Protein AF-A0A966I4J7-F1 (afdb_monomer_lite)

Secondary structure (DSSP, 8-state):
---TTS-TTS--BHHHHHHHHHHHTT-TT---TT-PPP-TT--------TT--HHHHHHHHTT-GGGGG-------BPPSS-SHHHHHHHHHHSS-HHHH---SSEEE-TTS-SSPPEEETTT--TTS-HHHHS-SPPHHHHHHHTT---EEEEEGGGTT-HHHHHHSTTSEEEEESSHHHHHHHHHHHHHHHTTTT-S---GGGGGGS-S------TT-----GGGHHHHHTSS----S--HHHH---------

pLDDT: mean 88.64, std 10.08, range [40.06, 98.5]

Foldseek 3Di:
DPDPPPDPPPFAALLLVLLLLLVLLPQPPGDNPLCDDRDPLSDDDDDDDPPDDPVNCVVCCVPDPVVVVDDCSTHHDAAVVNDPLQRLLSNFQSDHCVQQQSRDQKDFDPPCDVVTDIAGLVQGDPVDQLCVNGVRDTSLLSCVVVVAQAEDEEAQVCPPGSSCVNRHPNHNYDHDHDPLVSQQVVQLSRCQSSCVVHVDDDPVCSVVCDSDDDADPDPDDDDDPVCNVVVVVDPDDEDHDDCVRPDDDDDDDDD

Radius of gyration: 23.01 Å; chains: 1; bounding box: 79×47×66 Å

Sequence (255 aa):
MEGYWKDRRVAPLLSDLSQSVFATLGVPGTSNILNLDPNDARRECILLIDGMGMNALELVEQTLPIFRQLKLHTQLSATFPSTTSSSLTSLGTGVHVGSHGMVGYTMRVPHSGSPERLLNALKWDERVDPHYWQSSPTLFERGRQSGLNVTHIAAKRYEETGFTRAALRGANYHGVNVIDEMVSATIEAESIAAGLFGPTVEAKNLERIGDLVVIANDKLILVEPDREELQLAMVGHHGGISAAETEIPLLMEQR

Structure (mmCIF, N/CA/C/O backbone):
data_AF-A0A966I4J7-F1
#
_entry.id   AF-A0A966I4J7-F1
#
loop_
_atom_site.group_PDB
_atom_site.id
_atom_site.type_symbol
_atom_site.label_atom_id
_atom_site.label_alt_id
_atom_site.label_comp_id
_atom_site.label_asym_id
_atom_site.label_entity_id
_atom_site.label_seq_id
_atom_site.pdbx_PDB_ins_code
_atom_site.Cartn_x
_atom_site.Cartn_y
_atom_site.Cartn_z
_atom_site.occupancy
_atom_site.B_iso_or_equiv
_atom_site.auth_seq_id
_atom_site.auth_comp_id
_atom_site.auth_asym_id
_atom_site.auth_atom_id
_atom_site.pdbx_PDB_model_num
ATOM 1 N N . MET A 1 1 ? 30.485 -14.568 -7.120 1.00 46.50 1 MET A N 1
ATOM 2 C CA . MET A 1 1 ? 29.194 -14.099 -6.582 1.00 46.50 1 MET A CA 1
ATOM 3 C C . MET A 1 1 ? 28.557 -15.278 -5.878 1.00 46.50 1 MET A C 1
ATOM 5 O O . MET A 1 1 ? 27.975 -16.130 -6.540 1.00 46.50 1 MET A O 1
ATOM 9 N N . GLU A 1 2 ? 28.746 -15.391 -4.565 1.00 40.06 2 GLU A N 1
ATOM 10 C CA . GLU A 1 2 ? 27.838 -16.222 -3.770 1.00 40.06 2 GLU A CA 1
ATOM 11 C C . GLU A 1 2 ? 26.418 -15.703 -4.026 1.00 40.06 2 GLU A C 1
ATOM 13 O O . GLU A 1 2 ? 26.192 -14.494 -4.078 1.00 40.06 2 GLU A O 1
ATOM 18 N N . GLY A 1 3 ? 25.508 -16.606 -4.390 1.00 46.41 3 GLY A N 1
ATOM 19 C CA . GLY A 1 3 ? 24.247 -16.233 -5.020 1.00 46.41 3 GLY A CA 1
ATOM 20 C C . GLY A 1 3 ? 23.388 -15.376 -4.098 1.00 46.41 3 GLY A C 1
ATOM 21 O O . GLY A 1 3 ? 23.021 -15.837 -3.024 1.00 46.41 3 GLY A O 1
ATOM 22 N N . TYR A 1 4 ? 22.987 -14.197 -4.580 1.00 51.00 4 TYR A N 1
ATOM 23 C CA . TYR A 1 4 ? 22.013 -13.279 -3.962 1.00 51.00 4 TYR A CA 1
ATOM 24 C C . TYR A 1 4 ? 20.744 -13.984 -3.428 1.00 51.00 4 TYR A C 1
ATOM 26 O O . TYR A 1 4 ? 20.086 -13.492 -2.523 1.00 51.00 4 TYR A O 1
ATOM 34 N N . TRP A 1 5 ? 20.427 -15.169 -3.962 1.00 51.88 5 TRP A N 1
ATOM 35 C CA . TRP A 1 5 ? 19.252 -15.976 -3.628 1.00 51.88 5 TRP A CA 1
ATOM 36 C C . TRP A 1 5 ? 19.509 -17.200 -2.738 1.00 51.88 5 TRP A C 1
ATOM 38 O O . TRP A 1 5 ? 18.547 -17.805 -2.271 1.00 51.88 5 TRP A O 1
ATOM 48 N N . LYS A 1 6 ? 20.765 -17.620 -2.518 1.00 45.88 6 LYS A N 1
ATOM 49 C CA . LYS A 1 6 ? 21.042 -18.879 -1.794 1.00 45.88 6 LYS A CA 1
ATOM 50 C C . LYS A 1 6 ? 20.864 -18.781 -0.281 1.00 45.88 6 LYS A C 1
ATOM 52 O O . LYS A 1 6 ? 20.866 -19.820 0.368 1.00 45.88 6 LYS A O 1
ATOM 57 N N . ASP A 1 7 ? 20.600 -17.585 0.241 1.00 45.47 7 ASP A N 1
ATOM 58 C CA . ASP A 1 7 ? 20.162 -17.389 1.613 1.00 45.47 7 ASP A CA 1
ATOM 59 C C . ASP A 1 7 ? 18.899 -16.533 1.699 1.00 45.47 7 ASP A C 1
ATOM 61 O O . ASP A 1 7 ? 18.950 -15.316 1.836 1.00 45.47 7 ASP A O 1
ATOM 65 N N . ARG A 1 8 ? 17.747 -17.200 1.846 1.00 47.47 8 ARG A N 1
ATOM 66 C CA . ARG A 1 8 ? 16.602 -16.641 2.597 1.00 47.47 8 ARG A CA 1
ATOM 67 C C . ARG A 1 8 ? 16.961 -16.285 4.060 1.00 47.47 8 ARG A C 1
ATOM 69 O O . ARG A 1 8 ? 16.092 -15.875 4.815 1.00 47.47 8 ARG A O 1
ATOM 76 N N . ARG A 1 9 ? 18.228 -16.452 4.466 1.00 49.38 9 ARG A N 1
ATOM 77 C CA . ARG A 1 9 ? 18.794 -16.099 5.773 1.00 49.38 9 ARG A CA 1
ATOM 78 C C . ARG A 1 9 ? 19.270 -14.637 5.878 1.00 49.38 9 ARG A C 1
ATOM 80 O O . ARG A 1 9 ? 19.699 -14.265 6.960 1.00 49.38 9 ARG A O 1
ATOM 87 N N . VAL A 1 10 ? 19.211 -13.816 4.816 1.00 60.41 10 VAL A N 1
ATOM 88 C CA . VAL A 1 10 ? 19.750 -12.433 4.867 1.00 60.41 10 VAL A CA 1
ATOM 89 C C . VAL A 1 10 ? 18.733 -11.394 5.369 1.00 60.41 10 VAL A C 1
ATOM 91 O O . VAL A 1 10 ? 19.097 -10.596 6.223 1.00 60.41 10 VAL A O 1
ATOM 94 N N . ALA A 1 11 ? 17.479 -11.403 4.894 1.00 74.19 11 ALA A N 1
ATOM 95 C CA . ALA A 1 11 ? 16.340 -10.644 5.448 1.00 74.19 11 ALA A CA 1
ATOM 96 C C . ALA A 1 11 ? 15.059 -10.894 4.615 1.00 74.19 11 ALA A C 1
ATOM 98 O O . ALA A 1 11 ? 15.173 -11.214 3.427 1.00 74.19 11 ALA A O 1
ATOM 99 N N . PRO A 1 12 ? 13.851 -10.719 5.184 1.00 88.69 12 PRO A N 1
ATOM 100 C CA . PRO A 1 12 ? 12.600 -10.731 4.421 1.00 88.69 12 PRO A CA 1
ATOM 101 C C . PRO A 1 12 ? 12.520 -9.598 3.381 1.00 88.69 12 PRO A C 1
ATOM 103 O O . PRO A 1 12 ? 13.157 -8.555 3.530 1.00 88.69 12 PRO A O 1
ATOM 106 N N . LEU A 1 13 ? 11.720 -9.780 2.330 1.00 91.38 13 LEU A N 1
ATOM 107 C CA . LEU A 1 13 ? 11.536 -8.826 1.227 1.00 91.38 13 LEU A CA 1
ATOM 108 C C . LEU A 1 13 ? 10.237 -8.011 1.360 1.00 91.38 13 LEU A C 1
ATOM 110 O O . LEU A 1 13 ? 9.334 -8.360 2.117 1.00 91.38 13 LEU A O 1
ATOM 114 N N . LEU A 1 14 ? 10.077 -6.967 0.536 1.00 92.31 14 LEU A N 1
ATOM 115 C CA . LEU A 1 14 ? 8.803 -6.229 0.414 1.00 92.31 14 LEU A CA 1
ATOM 116 C C . LEU A 1 14 ? 7.616 -7.119 0.003 1.00 92.31 14 LEU A C 1
ATOM 118 O O . LEU A 1 14 ? 6.488 -6.888 0.440 1.00 92.31 14 LEU A O 1
ATOM 122 N N . SER A 1 15 ? 7.855 -8.158 -0.805 1.00 95.00 15 SER A N 1
ATOM 123 C CA . SER A 1 15 ? 6.821 -9.156 -1.101 1.00 95.00 15 SER A CA 1
ATOM 124 C C . SER A 1 15 ? 6.365 -9.875 0.169 1.00 95.00 15 SER A C 1
ATOM 126 O O . SER A 1 15 ? 5.175 -10.106 0.336 1.00 95.00 15 SER A O 1
ATOM 128 N N . ASP A 1 16 ? 7.281 -10.162 1.096 1.00 95.00 16 ASP A N 1
ATOM 129 C CA . ASP A 1 16 ? 6.965 -10.858 2.346 1.00 95.00 16 ASP A CA 1
ATOM 130 C C . ASP A 1 16 ? 6.190 -9.952 3.313 1.00 95.00 16 ASP A C 1
ATOM 132 O O . ASP A 1 16 ? 5.303 -10.433 4.018 1.00 95.00 16 ASP A O 1
ATOM 136 N N . LEU A 1 17 ? 6.457 -8.638 3.295 1.00 95.31 17 LEU A N 1
ATOM 137 C CA . LEU A 1 17 ? 5.655 -7.637 4.008 1.00 95.31 17 LEU A CA 1
ATOM 138 C C . LEU A 1 17 ? 4.200 -7.661 3.540 1.00 95.31 17 LEU A C 1
ATOM 140 O O . LEU A 1 17 ? 3.301 -7.884 4.346 1.00 95.31 17 LEU A O 1
ATOM 144 N N . SER A 1 18 ? 3.969 -7.481 2.239 1.00 95.75 18 SER A N 1
ATOM 145 C CA . SER A 1 18 ? 2.608 -7.484 1.689 1.00 95.75 18 SER A CA 1
ATOM 146 C C . SER A 1 18 ? 1.896 -8.826 1.895 1.00 95.75 18 SER A C 1
ATOM 148 O O . SER A 1 18 ? 0.742 -8.845 2.308 1.00 95.75 18 SER A O 1
ATOM 150 N N . GLN A 1 19 ? 2.584 -9.957 1.710 1.00 97.25 19 GLN A N 1
ATOM 151 C CA . GLN A 1 19 ? 2.034 -11.281 2.019 1.00 97.25 19 GLN A CA 1
ATOM 152 C C . GLN A 1 19 ? 1.606 -11.392 3.482 1.00 97.25 19 GLN A C 1
ATOM 154 O O . GLN A 1 19 ? 0.539 -11.932 3.763 1.00 97.25 19 GLN A O 1
ATOM 159 N N . SER A 1 20 ? 2.411 -10.855 4.401 1.00 96.44 20 SER A N 1
ATOM 160 C CA . SER A 1 20 ? 2.121 -10.933 5.829 1.00 96.44 20 SER A CA 1
ATOM 161 C C . SER A 1 20 ? 0.939 -10.062 6.226 1.00 96.44 20 SER A C 1
ATOM 163 O O . SER A 1 20 ? 0.042 -10.555 6.900 1.00 96.44 20 SER A O 1
ATOM 165 N N . VAL A 1 21 ? 0.878 -8.824 5.732 1.00 95.69 21 VAL A N 1
ATOM 166 C CA . VAL A 1 21 ? -0.257 -7.918 5.967 1.00 95.69 21 VAL A CA 1
ATOM 167 C C . VAL A 1 21 ? -1.556 -8.507 5.412 1.00 95.69 21 VAL A C 1
ATOM 169 O O . VAL A 1 21 ? -2.571 -8.573 6.093 1.00 95.69 21 VAL A O 1
ATOM 172 N N . PHE A 1 22 ? -1.548 -9.030 4.186 1.00 95.69 22 PHE A N 1
ATOM 173 C CA . PHE A 1 22 ? -2.760 -9.633 3.626 1.00 95.69 22 PHE A CA 1
ATOM 174 C C . PHE A 1 22 ? -3.129 -10.961 4.311 1.00 95.69 22 PHE A C 1
ATOM 176 O O . PHE A 1 22 ? -4.294 -11.361 4.282 1.00 95.69 22 PHE A O 1
ATOM 183 N N . ALA A 1 23 ? -2.174 -11.643 4.949 1.00 95.38 23 ALA A N 1
ATOM 184 C CA . ALA A 1 23 ? -2.448 -12.809 5.784 1.00 95.38 23 ALA A CA 1
ATOM 185 C C . ALA A 1 23 ? -3.126 -12.436 7.109 1.00 95.38 23 ALA A C 1
ATOM 187 O O . ALA A 1 23 ? -4.069 -13.128 7.492 1.00 95.38 23 ALA A O 1
ATOM 188 N N . THR A 1 24 ? -2.722 -11.345 7.777 1.00 94.12 24 THR A N 1
ATOM 189 C CA . THR A 1 24 ? -3.414 -10.872 8.998 1.00 94.12 24 THR A CA 1
ATOM 190 C C . THR A 1 24 ? -4.853 -10.447 8.703 1.00 94.12 24 THR A C 1
ATOM 192 O O . THR A 1 24 ? -5.743 -10.669 9.520 1.00 94.12 24 THR A O 1
ATOM 195 N N . LEU A 1 25 ? -5.111 -9.950 7.490 1.00 92.94 25 LEU A N 1
ATOM 196 C CA . LEU A 1 25 ? -6.449 -9.612 6.994 1.00 92.94 25 LEU A CA 1
ATOM 197 C C . LEU A 1 25 ? -7.274 -10.824 6.511 1.00 92.94 25 LEU A C 1
ATOM 199 O O . LEU A 1 25 ? -8.443 -10.674 6.155 1.00 92.94 25 LEU A O 1
ATOM 203 N N . GLY A 1 26 ? -6.701 -12.033 6.509 1.00 92.62 26 GLY A N 1
ATOM 204 C CA . GLY A 1 26 ? -7.409 -13.275 6.184 1.00 92.62 26 GLY A CA 1
ATOM 205 C C . GLY A 1 26 ? -7.576 -13.571 4.689 1.00 92.62 26 GLY A C 1
ATOM 206 O O . GLY A 1 26 ? -8.454 -14.352 4.322 1.00 92.62 26 GLY A O 1
ATOM 207 N N . VAL A 1 27 ? -6.757 -12.982 3.813 1.00 95.19 27 VAL A N 1
ATOM 208 C CA . VAL A 1 27 ? -6.823 -13.255 2.367 1.00 95.19 27 VAL A CA 1
ATOM 209 C C . VAL A 1 27 ? -6.305 -14.666 2.058 1.00 95.19 27 VAL A C 1
ATOM 211 O O . VAL A 1 27 ? -5.175 -14.988 2.419 1.00 95.19 27 VAL A O 1
ATOM 214 N N . PRO A 1 28 ? -7.064 -15.529 1.354 1.00 96.50 28 PRO A N 1
ATOM 215 C CA . PRO A 1 28 ? -6.636 -16.897 1.075 1.00 96.50 28 PRO A CA 1
ATOM 216 C C . PRO A 1 28 ? -5.342 -16.982 0.257 1.00 96.50 28 PRO A C 1
ATOM 218 O O . PRO A 1 28 ? -5.138 -16.232 -0.702 1.00 96.50 28 PRO A O 1
ATOM 221 N N . GLY A 1 29 ? -4.484 -17.950 0.595 1.00 95.62 29 GLY A N 1
ATOM 222 C CA . GLY A 1 29 ? -3.236 -18.225 -0.129 1.00 95.62 29 GLY A CA 1
ATOM 223 C C . GLY A 1 29 ? -2.132 -17.186 0.092 1.00 95.62 29 GLY A C 1
ATOM 224 O O . GLY A 1 29 ? -1.263 -17.036 -0.768 1.00 95.62 29 GLY A O 1
ATOM 225 N N . THR A 1 30 ? -2.197 -16.414 1.175 1.00 96.62 30 THR A N 1
ATOM 226 C CA . THR A 1 30 ? -1.100 -15.559 1.650 1.00 96.62 30 THR A CA 1
ATOM 227 C C . THR A 1 30 ? -0.385 -16.212 2.834 1.00 96.62 30 THR A C 1
ATOM 229 O O . THR A 1 30 ? -0.782 -17.280 3.308 1.00 96.62 30 THR A O 1
ATOM 232 N N . SER A 1 31 ? 0.738 -15.647 3.279 1.00 95.44 31 SER A N 1
ATOM 233 C CA . SER A 1 31 ? 1.531 -16.212 4.379 1.00 95.44 31 SER A CA 1
ATOM 234 C C . SER A 1 31 ? 2.114 -15.120 5.267 1.00 95.44 31 SER A C 1
ATOM 236 O O . SER A 1 31 ? 2.777 -14.211 4.773 1.00 95.44 31 SER A O 1
ATOM 238 N N . ASN A 1 32 ? 1.917 -15.251 6.583 1.00 94.69 32 ASN A N 1
ATOM 239 C CA . ASN A 1 32 ? 2.460 -14.343 7.595 1.00 94.69 32 ASN A CA 1
ATOM 240 C C . ASN A 1 32 ? 3.936 -14.641 7.900 1.00 94.69 32 ASN A C 1
ATOM 242 O O . ASN A 1 32 ? 4.288 -15.127 8.969 1.00 94.69 32 ASN A O 1
ATOM 246 N N . ILE A 1 33 ? 4.800 -14.383 6.917 1.00 93.12 33 ILE A N 1
ATOM 247 C CA . ILE A 1 33 ? 6.246 -14.644 6.974 1.00 93.12 33 ILE A CA 1
ATOM 248 C C . ILE A 1 33 ? 6.926 -13.775 8.042 1.00 93.12 33 ILE A C 1
ATOM 250 O O . ILE A 1 33 ? 7.891 -14.209 8.669 1.00 93.12 33 ILE A O 1
ATOM 254 N N . LEU A 1 34 ? 6.423 -12.556 8.256 1.00 93.19 34 LEU A N 1
ATOM 255 C CA . LEU A 1 34 ? 6.972 -11.609 9.228 1.00 93.19 34 LEU A CA 1
ATOM 256 C C . LEU A 1 34 ? 6.480 -11.838 10.663 1.00 93.19 34 LEU A C 1
ATOM 258 O O . LEU A 1 34 ? 6.918 -11.112 11.556 1.00 93.19 34 LEU A O 1
ATOM 262 N N . ASN A 1 35 ? 5.597 -12.819 10.888 1.00 93.62 35 ASN A N 1
ATOM 263 C CA . ASN A 1 35 ? 4.936 -13.060 12.173 1.00 93.62 35 ASN A CA 1
ATOM 264 C C . ASN A 1 35 ? 4.335 -11.773 12.759 1.00 93.62 35 ASN A C 1
ATOM 266 O O . ASN A 1 35 ? 4.581 -11.436 13.914 1.00 93.62 35 ASN A O 1
ATOM 270 N N . LEU A 1 36 ? 3.604 -11.020 11.933 1.00 92.75 36 LEU A N 1
ATOM 271 C 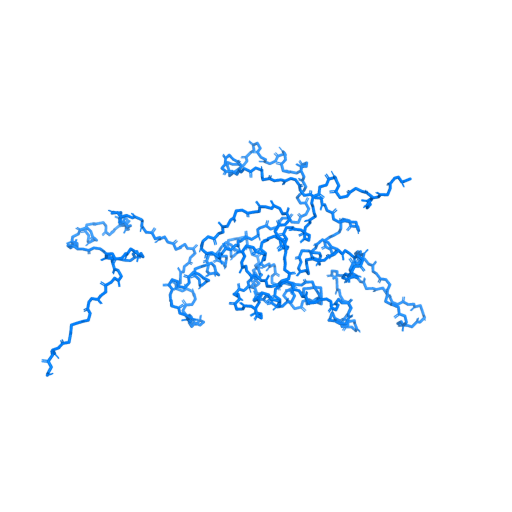CA . LEU A 1 36 ? 2.835 -9.872 12.405 1.00 92.75 36 LEU A CA 1
ATOM 272 C C . LEU A 1 36 ? 1.744 -10.360 13.360 1.00 92.75 36 LEU A C 1
ATOM 274 O O . LEU A 1 36 ? 1.131 -11.404 13.106 1.00 92.75 36 LEU A O 1
ATOM 278 N N . ASP A 1 37 ? 1.519 -9.620 14.441 1.00 89.75 37 ASP A N 1
ATOM 279 C CA . ASP A 1 37 ? 0.499 -9.970 15.423 1.00 89.75 37 ASP A CA 1
ATOM 280 C C . ASP A 1 37 ? -0.902 -9.962 14.786 1.00 89.75 37 ASP A C 1
ATOM 282 O O . ASP A 1 37 ? -1.160 -9.197 13.849 1.00 89.75 37 ASP A O 1
ATOM 286 N N . PRO A 1 38 ? -1.829 -10.810 15.267 1.00 79.31 38 PRO A N 1
ATOM 287 C CA . PRO A 1 38 ? -3.219 -10.735 14.857 1.00 79.31 38 PRO A CA 1
ATOM 288 C C . PRO A 1 38 ? -3.789 -9.345 15.132 1.00 79.31 38 PRO A C 1
ATOM 290 O O . PRO A 1 38 ? -3.641 -8.794 16.222 1.00 79.31 38 PRO A O 1
ATOM 293 N N . ASN A 1 39 ? -4.472 -8.801 14.135 1.00 76.38 39 ASN A N 1
ATOM 294 C CA . ASN A 1 39 ? -5.124 -7.511 14.226 1.00 76.38 39 ASN A CA 1
ATOM 295 C C . ASN A 1 39 ? -6.636 -7.722 14.313 1.00 76.38 39 ASN A C 1
ATOM 297 O O . ASN A 1 39 ? -7.300 -7.942 13.297 1.00 76.38 39 ASN A O 1
ATOM 301 N N . ASP A 1 40 ? -7.179 -7.657 15.529 1.00 75.00 40 ASP A N 1
ATOM 302 C CA . ASP A 1 40 ? -8.609 -7.874 15.786 1.00 75.00 40 ASP A CA 1
ATOM 303 C C . ASP A 1 40 ? -9.497 -6.862 15.052 1.00 75.00 40 ASP A C 1
ATOM 305 O O . ASP A 1 40 ? -10.610 -7.193 14.640 1.00 75.00 40 ASP A O 1
ATOM 309 N N . ALA A 1 41 ? -8.986 -5.648 14.821 1.00 73.81 41 ALA A N 1
ATOM 310 C CA . ALA A 1 41 ? -9.681 -4.629 14.045 1.00 73.81 41 ALA A CA 1
ATOM 311 C C . ALA A 1 41 ? -9.696 -4.930 12.537 1.00 73.81 41 ALA A C 1
ATOM 313 O O . ALA A 1 41 ? -10.493 -4.327 11.822 1.00 73.81 41 ALA A O 1
ATOM 314 N N . ARG A 1 42 ? -8.841 -5.846 12.053 1.00 81.06 42 ARG A N 1
ATOM 315 C CA . ARG A 1 42 ? -8.691 -6.238 10.639 1.00 81.06 42 ARG A CA 1
ATOM 316 C C . ARG A 1 42 ? -8.515 -5.041 9.694 1.00 81.06 42 ARG A C 1
ATOM 318 O O . ARG A 1 42 ? -9.091 -5.012 8.608 1.00 81.06 42 ARG A O 1
ATOM 325 N N . ARG A 1 43 ? -7.722 -4.051 10.116 1.00 85.69 43 ARG A N 1
ATOM 326 C CA . ARG A 1 43 ? -7.410 -2.826 9.358 1.00 85.69 43 ARG A CA 1
ATOM 327 C C . ARG A 1 43 ? -5.918 -2.548 9.412 1.00 85.69 43 ARG A C 1
ATOM 329 O O . ARG A 1 43 ? -5.365 -2.447 10.501 1.00 85.69 43 ARG A O 1
ATOM 336 N N . GLU A 1 44 ? -5.284 -2.418 8.257 1.00 91.19 44 GLU A N 1
ATOM 337 C CA . GLU A 1 44 ? -3.833 -2.277 8.141 1.00 91.19 44 GLU A CA 1
ATOM 338 C C . GLU A 1 44 ? -3.501 -1.102 7.222 1.00 91.19 44 GLU A C 1
ATOM 340 O O . GLU A 1 44 ? -3.963 -1.062 6.080 1.00 91.19 44 GLU A O 1
ATOM 345 N N . CYS A 1 45 ? -2.646 -0.193 7.690 1.00 92.06 45 CYS A N 1
ATOM 346 C CA . CYS A 1 45 ? -2.133 0.918 6.896 1.00 92.06 45 CYS A CA 1
ATOM 347 C C . CYS A 1 45 ? -0.632 0.731 6.648 1.00 92.06 45 CYS A C 1
ATOM 349 O O . CYS A 1 45 ? 0.162 0.614 7.583 1.00 92.06 45 CYS A O 1
ATOM 351 N N . ILE A 1 46 ? -0.233 0.705 5.373 1.00 94.19 46 ILE A N 1
ATOM 352 C CA . ILE A 1 46 ? 1.173 0.626 4.962 1.00 94.19 46 ILE A CA 1
ATOM 353 C C . ILE A 1 46 ? 1.610 2.002 4.459 1.00 94.19 46 ILE A C 1
ATOM 355 O O . ILE A 1 46 ? 1.214 2.424 3.373 1.00 94.19 46 ILE A O 1
ATOM 359 N N . LEU A 1 47 ? 2.499 2.660 5.205 1.00 93.56 47 LEU A N 1
ATOM 360 C CA . LEU A 1 47 ? 3.214 3.843 4.733 1.00 93.56 47 LEU A CA 1
ATOM 361 C C . LEU A 1 47 ? 4.538 3.424 4.087 1.00 93.56 47 LEU A C 1
ATOM 363 O O . LEU A 1 47 ? 5.439 2.923 4.760 1.00 93.56 47 LEU A O 1
ATOM 367 N N . LEU A 1 48 ? 4.669 3.655 2.781 1.00 93.50 48 LEU A N 1
ATOM 368 C CA . LEU A 1 48 ? 5.902 3.405 2.041 1.00 93.50 48 LEU A CA 1
ATOM 369 C C . LEU A 1 48 ? 6.541 4.724 1.601 1.00 93.50 48 LEU A C 1
ATOM 371 O O . LEU A 1 48 ? 5.924 5.512 0.887 1.00 93.50 48 LEU A O 1
ATOM 375 N N . ILE A 1 49 ? 7.805 4.924 1.969 1.00 92.31 49 ILE A N 1
ATOM 376 C CA . ILE A 1 49 ? 8.582 6.114 1.608 1.00 92.31 49 ILE A CA 1
ATOM 377 C C . ILE A 1 49 ? 9.630 5.710 0.567 1.00 92.31 49 ILE A C 1
ATOM 379 O O . ILE A 1 49 ? 10.570 4.971 0.870 1.00 92.31 49 ILE A O 1
ATOM 383 N N . ASP A 1 50 ? 9.460 6.172 -0.674 1.00 90.56 50 ASP A N 1
ATOM 384 C CA . ASP A 1 50 ? 10.371 5.828 -1.772 1.00 90.56 50 ASP A CA 1
ATOM 385 C C . ASP A 1 50 ? 11.797 6.330 -1.484 1.00 90.56 50 ASP A C 1
ATOM 387 O O . ASP A 1 50 ? 12.007 7.456 -1.032 1.00 90.56 50 ASP A O 1
ATOM 391 N N . GLY A 1 51 ? 12.787 5.471 -1.723 1.00 87.38 51 GLY A N 1
ATOM 392 C CA . GLY A 1 51 ? 14.199 5.758 -1.468 1.00 87.38 51 GLY A CA 1
ATOM 393 C C . GLY A 1 51 ? 14.633 5.781 0.006 1.00 87.38 51 GLY A C 1
ATOM 394 O O . GLY A 1 51 ? 15.816 6.007 0.266 1.00 87.38 51 GLY A O 1
ATOM 395 N N . MET A 1 52 ? 13.745 5.522 0.975 1.00 89.56 52 MET A N 1
ATOM 396 C CA . MET A 1 52 ? 14.107 5.512 2.398 1.00 89.56 52 MET A CA 1
ATOM 397 C C . MET A 1 52 ? 14.678 4.155 2.838 1.00 89.56 52 MET A C 1
ATOM 399 O O . MET A 1 52 ? 13.952 3.243 3.223 1.00 89.56 52 MET A O 1
ATOM 403 N N . GLY A 1 53 ? 16.005 4.022 2.783 1.00 88.88 53 GLY A N 1
ATOM 404 C CA . GLY A 1 53 ? 16.742 2.899 3.380 1.00 88.88 53 GLY A CA 1
ATOM 405 C C . GLY A 1 53 ? 17.228 3.181 4.810 1.00 88.88 53 GLY A C 1
ATOM 406 O O . GLY A 1 53 ? 17.084 4.296 5.308 1.00 88.88 53 GLY A O 1
ATOM 407 N N . MET A 1 54 ? 17.883 2.196 5.440 1.00 88.38 54 MET A N 1
ATOM 408 C CA . MET A 1 54 ? 18.394 2.301 6.822 1.00 88.38 54 MET A CA 1
ATOM 409 C C . MET A 1 54 ? 19.292 3.524 7.050 1.00 88.38 54 MET A C 1
ATOM 411 O O . MET A 1 54 ? 19.087 4.250 8.013 1.00 88.38 54 MET A O 1
ATOM 415 N N . ASN A 1 55 ? 20.202 3.833 6.120 1.00 89.88 55 ASN A N 1
ATOM 416 C CA . ASN A 1 55 ? 21.067 5.013 6.242 1.00 89.88 55 ASN A CA 1
ATOM 417 C C . ASN A 1 55 ? 20.264 6.324 6.318 1.00 89.88 55 ASN A C 1
ATOM 419 O O . ASN A 1 55 ? 20.646 7.245 7.030 1.00 89.88 55 ASN A O 1
ATOM 423 N N . ALA A 1 56 ? 19.167 6.433 5.559 1.00 89.69 56 ALA A N 1
ATOM 424 C CA . ALA A 1 56 ? 18.315 7.619 5.594 1.00 89.69 56 ALA A CA 1
ATOM 425 C C . ALA A 1 56 ? 17.514 7.680 6.901 1.00 89.69 56 ALA A C 1
ATOM 427 O O . ALA A 1 56 ? 17.368 8.760 7.468 1.00 89.69 56 ALA A O 1
ATOM 428 N N . LEU A 1 57 ? 17.041 6.527 7.386 1.00 90.06 57 LEU A N 1
ATOM 429 C CA . LEU A 1 57 ? 16.337 6.402 8.660 1.00 90.06 57 LEU A CA 1
ATOM 430 C C . LEU A 1 57 ? 17.217 6.849 9.838 1.00 90.06 57 LEU A C 1
ATOM 432 O O . LEU A 1 57 ? 16.794 7.708 10.605 1.00 90.06 57 LEU A O 1
ATOM 436 N N . GLU A 1 58 ? 18.454 6.354 9.927 1.00 89.88 58 GLU A N 1
ATOM 437 C CA . GLU A 1 58 ? 19.413 6.697 10.992 1.00 89.88 58 GLU A CA 1
ATOM 438 C C . GLU A 1 58 ? 19.699 8.207 11.074 1.00 89.88 58 GLU A C 1
ATOM 440 O O . GLU A 1 58 ? 19.889 8.755 12.162 1.00 89.88 58 GLU A O 1
ATOM 445 N N . LEU A 1 59 ? 19.698 8.900 9.929 1.00 90.25 59 LEU A N 1
ATOM 446 C CA . LEU A 1 59 ? 19.899 10.349 9.867 1.00 90.25 59 LEU A CA 1
ATOM 447 C C . LEU A 1 59 ? 18.701 11.134 10.419 1.00 90.25 59 LEU A C 1
ATOM 449 O O . LEU A 1 59 ? 18.887 12.176 11.049 1.00 90.25 59 LEU A O 1
ATOM 453 N N . VAL A 1 60 ? 17.474 10.667 10.173 1.00 89.88 60 VAL A N 1
ATOM 454 C CA . VAL A 1 60 ? 16.254 11.406 10.545 1.00 89.88 60 VAL A CA 1
ATOM 455 C C . VAL A 1 60 ? 15.682 10.988 11.897 1.00 89.88 60 VAL A C 1
ATOM 457 O O . VAL A 1 60 ? 15.027 11.798 12.550 1.00 89.88 60 VAL A O 1
ATOM 460 N N . GLU A 1 61 ? 15.969 9.773 12.366 1.00 90.62 61 GLU A N 1
ATOM 461 C CA . GLU A 1 61 ? 15.503 9.249 13.656 1.00 90.62 61 GLU A CA 1
ATOM 462 C C . GLU A 1 61 ? 15.912 10.146 14.830 1.00 90.62 61 GLU A C 1
ATOM 464 O O . GLU A 1 61 ? 15.138 10.364 15.762 1.00 90.62 61 GLU A O 1
ATOM 469 N N . GLN A 1 62 ? 17.103 10.742 14.757 1.00 87.00 62 GLN A N 1
ATOM 470 C CA . GLN A 1 62 ? 17.617 11.622 15.808 1.00 87.00 62 GLN A CA 1
ATOM 471 C C . GLN A 1 62 ? 16.895 12.974 15.874 1.00 87.00 62 GLN A C 1
ATOM 473 O O . GLN A 1 62 ? 16.951 13.652 16.902 1.00 87.00 62 GLN A O 1
ATOM 478 N N . THR A 1 63 ? 16.232 13.383 14.790 1.00 91.50 63 THR A N 1
ATOM 479 C CA . THR A 1 63 ? 15.625 14.715 14.661 1.00 91.50 63 THR A CA 1
ATOM 480 C C . THR A 1 63 ? 14.103 14.689 14.747 1.00 91.50 63 THR A C 1
ATOM 482 O O . THR A 1 63 ? 13.517 15.635 15.272 1.00 91.50 63 THR A O 1
ATOM 485 N N . LEU A 1 64 ? 13.449 13.617 14.287 1.00 91.50 64 LEU A N 1
ATOM 486 C CA . LEU A 1 64 ? 11.991 13.527 14.231 1.00 91.50 64 LEU A CA 1
ATOM 487 C C . LEU A 1 64 ? 11.413 12.813 15.474 1.00 91.50 64 LEU A C 1
ATOM 489 O O . LEU A 1 64 ? 11.654 11.620 15.663 1.00 91.50 64 LEU A O 1
ATOM 493 N N . PRO A 1 65 ? 10.587 13.489 16.307 1.00 90.38 65 PRO A N 1
ATOM 494 C CA . PRO A 1 65 ? 10.072 12.919 17.558 1.00 90.38 65 PRO A CA 1
ATOM 495 C C . PRO A 1 65 ? 9.243 11.640 17.402 1.00 90.38 65 PRO A C 1
ATOM 497 O O . PRO A 1 65 ? 9.164 10.858 18.349 1.00 90.38 65 PRO A O 1
ATOM 500 N N . ILE A 1 66 ? 8.636 11.424 16.229 1.00 89.44 66 ILE A N 1
ATOM 501 C CA . ILE A 1 66 ? 7.798 10.253 15.946 1.00 89.44 66 ILE A CA 1
ATOM 502 C C . ILE A 1 66 ? 8.559 8.939 16.149 1.00 89.44 66 ILE A C 1
ATOM 504 O O . ILE A 1 66 ? 7.994 7.988 16.679 1.00 89.44 66 ILE A O 1
ATOM 508 N N . PHE A 1 67 ? 9.859 8.896 15.840 1.00 89.12 67 PHE A N 1
ATOM 509 C CA . PHE A 1 67 ? 10.641 7.665 15.959 1.00 89.12 67 PHE A CA 1
ATOM 510 C C . PHE A 1 67 ? 10.840 7.204 17.405 1.00 89.12 67 PHE A C 1
ATOM 512 O O . PHE A 1 67 ? 11.049 6.021 17.633 1.00 89.12 67 PHE A O 1
ATOM 519 N N . ARG A 1 68 ? 10.651 8.080 18.404 1.00 87.56 68 ARG A N 1
ATOM 520 C CA . ARG A 1 68 ? 10.635 7.676 19.824 1.00 87.56 68 ARG A CA 1
ATOM 521 C C . ARG A 1 68 ? 9.440 6.790 20.185 1.00 87.56 68 ARG A C 1
ATOM 523 O O . ARG A 1 68 ? 9.449 6.165 21.240 1.00 87.56 68 ARG A O 1
ATOM 530 N N . GLN A 1 69 ? 8.406 6.787 19.347 1.00 90.69 69 GLN A N 1
ATOM 531 C CA . GLN A 1 69 ? 7.173 6.023 19.533 1.00 90.69 69 GLN A CA 1
ATOM 532 C C . GLN A 1 69 ? 7.129 4.776 18.639 1.00 90.69 69 GLN A C 1
ATOM 534 O O . GLN A 1 69 ? 6.240 3.943 18.794 1.00 90.69 69 GLN A O 1
ATOM 539 N N . LEU A 1 70 ? 8.076 4.638 17.705 1.00 89.69 70 LEU A N 1
ATOM 540 C CA . LEU A 1 70 ? 8.138 3.520 16.774 1.00 89.69 70 LEU A CA 1
ATOM 541 C C . LEU A 1 70 ? 9.105 2.454 17.292 1.00 89.69 70 LEU A C 1
ATOM 543 O O . LEU A 1 70 ? 10.161 2.753 17.843 1.00 89.69 70 LEU A O 1
ATOM 547 N N . LYS A 1 71 ? 8.751 1.186 17.084 1.00 88.31 71 LYS A N 1
ATOM 548 C CA . LYS A 1 71 ? 9.614 0.039 17.373 1.00 88.31 71 LYS A CA 1
ATOM 549 C C . LYS A 1 71 ? 9.994 -0.632 16.061 1.00 88.31 71 LYS A C 1
ATOM 551 O O . LYS A 1 71 ? 9.118 -0.988 15.275 1.00 88.31 71 LYS A O 1
ATOM 556 N N . LEU A 1 72 ? 11.288 -0.855 15.842 1.00 88.38 72 LEU A N 1
ATOM 557 C CA . LEU A 1 72 ? 11.749 -1.670 14.721 1.00 88.38 72 LEU A CA 1
ATOM 558 C C . LEU A 1 72 ? 11.285 -3.122 14.925 1.00 88.38 72 LEU A C 1
ATOM 560 O O . LEU A 1 72 ? 11.767 -3.806 15.826 1.00 88.38 72 LEU A O 1
ATOM 564 N N . HIS A 1 73 ? 10.345 -3.584 14.095 1.00 89.56 73 HIS A N 1
ATOM 565 C CA . HIS A 1 73 ? 9.872 -4.975 14.112 1.00 89.56 73 HIS A CA 1
ATOM 566 C C . HIS A 1 73 ? 10.897 -5.922 13.485 1.00 89.56 73 HIS A C 1
ATOM 568 O O . HIS A 1 73 ? 11.296 -6.918 14.081 1.00 89.56 73 HIS A O 1
ATOM 574 N N . THR A 1 74 ? 11.343 -5.599 12.271 1.00 89.81 74 THR A N 1
ATOM 575 C CA . THR A 1 74 ? 12.359 -6.356 11.537 1.00 89.81 74 THR A CA 1
ATOM 576 C C . THR A 1 74 ? 12.941 -5.509 10.408 1.00 89.81 74 THR A C 1
ATOM 578 O O . THR A 1 74 ? 12.299 -4.567 9.941 1.00 89.81 74 THR A O 1
ATOM 581 N N . GLN A 1 75 ? 14.147 -5.844 9.952 1.00 89.75 75 GLN A N 1
ATOM 582 C CA . GLN A 1 75 ? 14.762 -5.207 8.790 1.00 89.75 75 GLN A CA 1
ATOM 583 C C . GLN A 1 75 ? 14.368 -5.955 7.514 1.00 89.75 75 GLN A C 1
ATOM 585 O O . GLN A 1 75 ? 14.545 -7.169 7.421 1.00 89.75 75 GLN A O 1
ATOM 590 N N . LEU A 1 76 ? 13.885 -5.221 6.511 1.00 90.75 76 LEU A N 1
ATOM 591 C CA . LEU A 1 76 ? 13.584 -5.762 5.186 1.00 90.75 76 LEU A CA 1
ATOM 592 C C . LEU A 1 76 ? 14.734 -5.506 4.204 1.00 90.75 76 LEU A C 1
ATOM 594 O O . LEU A 1 76 ? 15.506 -4.559 4.352 1.00 90.75 76 LEU A O 1
ATOM 598 N N . SER A 1 77 ? 14.818 -6.332 3.165 1.00 89.44 77 SER A N 1
ATOM 599 C CA . SER A 1 77 ? 15.688 -6.121 2.009 1.00 89.44 77 SER A CA 1
ATOM 600 C C . SER A 1 77 ? 14.894 -5.719 0.770 1.00 89.44 77 SER A C 1
ATOM 602 O O . SER A 1 77 ? 13.814 -6.243 0.485 1.00 89.44 77 SER A O 1
ATOM 604 N N . ALA A 1 78 ? 15.460 -4.796 -0.008 1.00 86.38 78 ALA A N 1
ATOM 605 C CA . ALA A 1 78 ? 14.969 -4.511 -1.348 1.00 86.38 78 ALA A CA 1
ATOM 606 C C . ALA A 1 78 ? 15.223 -5.709 -2.272 1.00 86.38 78 ALA A C 1
ATOM 608 O O . ALA A 1 78 ? 16.181 -6.461 -2.094 1.00 86.38 78 ALA A O 1
ATOM 609 N N . THR A 1 79 ? 14.375 -5.859 -3.286 1.00 86.62 79 THR A N 1
ATOM 610 C CA . THR A 1 79 ? 14.582 -6.862 -4.338 1.00 86.62 79 THR A CA 1
ATOM 611 C C . THR A 1 79 ? 15.734 -6.467 -5.26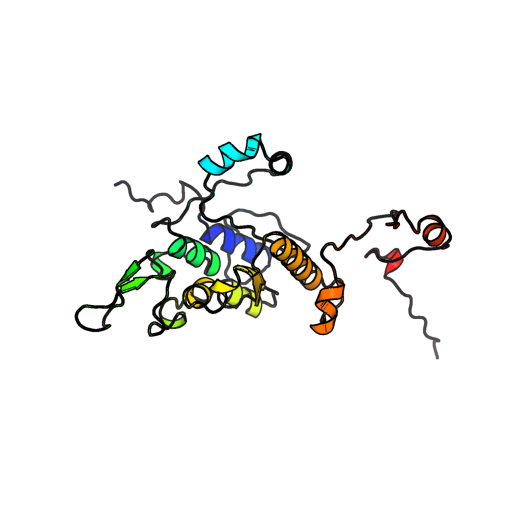5 1.00 86.62 79 THR A C 1
ATOM 613 O O . THR A 1 79 ? 16.139 -5.305 -5.297 1.00 86.62 79 THR A O 1
ATOM 616 N N . PHE A 1 80 ? 16.253 -7.420 -6.046 1.00 86.44 80 PHE A N 1
ATOM 617 C CA . PHE A 1 80 ? 17.126 -7.111 -7.177 1.00 86.44 80 PHE A CA 1
ATOM 618 C C . PHE A 1 80 ? 16.318 -7.100 -8.489 1.00 86.44 80 PHE A C 1
ATOM 620 O O . PHE A 1 80 ? 15.647 -8.095 -8.781 1.00 86.44 80 PHE A O 1
ATOM 627 N N . PRO A 1 81 ? 16.435 -6.042 -9.313 1.00 90.31 81 PRO A N 1
ATOM 628 C CA . PRO A 1 81 ? 17.152 -4.800 -9.023 1.00 90.31 81 PRO A CA 1
ATOM 629 C C . PRO A 1 81 ? 16.361 -3.916 -8.045 1.00 90.31 81 PRO A C 1
ATOM 631 O O . PRO A 1 81 ? 15.132 -3.886 -8.080 1.00 90.31 81 PRO A O 1
ATOM 634 N N . SER A 1 82 ? 17.065 -3.149 -7.208 1.00 90.12 82 SER A N 1
ATOM 635 C CA . SER A 1 82 ? 16.471 -2.285 -6.178 1.00 90.12 82 SER A CA 1
ATOM 636 C C . SER A 1 82 ? 15.908 -0.996 -6.786 1.00 90.12 82 SER A C 1
ATOM 638 O O . SER A 1 82 ? 16.387 0.105 -6.523 1.00 90.12 82 SER A O 1
ATOM 640 N N . THR A 1 83 ? 14.926 -1.147 -7.671 1.00 92.00 83 THR A N 1
ATOM 641 C CA . THR A 1 83 ? 14.254 -0.055 -8.382 1.00 92.00 83 THR A CA 1
ATOM 642 C C . THR A 1 83 ? 12.816 0.073 -7.904 1.00 92.00 83 THR A C 1
ATOM 644 O O . THR A 1 83 ? 12.192 -0.931 -7.558 1.00 92.00 83 THR A O 1
ATOM 647 N N . THR A 1 84 ? 12.254 1.282 -7.969 1.00 92.44 84 THR A N 1
ATOM 648 C CA . THR A 1 84 ? 10.832 1.540 -7.686 1.00 92.44 84 THR A CA 1
ATOM 649 C C . THR A 1 84 ? 9.923 0.576 -8.454 1.00 92.44 84 THR A C 1
ATOM 651 O O . THR A 1 84 ? 8.980 0.032 -7.887 1.00 92.44 84 THR A O 1
ATOM 654 N N . SER A 1 85 ? 10.250 0.288 -9.723 1.00 94.88 85 SER A N 1
ATOM 655 C CA . SER A 1 85 ? 9.454 -0.605 -10.568 1.00 94.88 85 SER A CA 1
ATOM 656 C C . SER A 1 85 ? 9.366 -2.029 -10.014 1.00 94.88 85 SER A C 1
ATOM 658 O O . SER A 1 85 ? 8.271 -2.552 -9.801 1.00 94.88 85 SER A O 1
ATOM 660 N N . SER A 1 86 ? 10.516 -2.638 -9.734 1.00 94.50 86 SER A N 1
ATOM 661 C CA . SER A 1 86 ? 10.590 -3.993 -9.191 1.00 94.50 86 SER A CA 1
ATOM 662 C C . SER A 1 86 ? 10.017 -4.068 -7.773 1.00 94.50 86 SER A C 1
ATOM 664 O O . SER A 1 86 ? 9.190 -4.935 -7.499 1.00 94.50 86 SER A O 1
ATOM 666 N N . SER A 1 87 ? 10.376 -3.123 -6.897 1.00 94.38 87 SER A N 1
ATOM 667 C CA . SER A 1 87 ? 9.948 -3.108 -5.493 1.00 94.38 87 SER A CA 1
ATOM 668 C C . SER A 1 87 ? 8.442 -2.909 -5.321 1.00 94.38 87 SER A C 1
ATOM 670 O O . SER A 1 87 ? 7.819 -3.684 -4.599 1.00 94.38 87 SER A O 1
ATOM 672 N N . LEU A 1 88 ? 7.834 -1.928 -6.001 1.00 96.00 88 LEU A N 1
ATOM 673 C CA . LEU A 1 88 ? 6.385 -1.708 -5.903 1.00 96.00 88 LEU A CA 1
ATOM 674 C C . LEU A 1 88 ? 5.590 -2.843 -6.539 1.00 96.00 88 LEU A C 1
ATOM 676 O O . LEU A 1 88 ? 4.529 -3.191 -6.035 1.00 96.00 88 LEU A O 1
ATOM 680 N N . THR A 1 89 ? 6.101 -3.465 -7.604 1.00 97.62 89 THR A N 1
ATOM 681 C CA . THR A 1 89 ? 5.424 -4.634 -8.179 1.00 97.62 89 THR A CA 1
ATOM 682 C C . THR A 1 89 ? 5.503 -5.830 -7.235 1.00 97.62 89 THR A C 1
ATOM 684 O O . THR A 1 89 ? 4.502 -6.515 -7.046 1.00 97.62 89 THR A O 1
ATOM 687 N N . SER A 1 90 ? 6.648 -6.067 -6.587 1.00 97.00 90 SER A N 1
ATOM 688 C CA . SER A 1 90 ? 6.774 -7.111 -5.562 1.00 97.00 90 SER A CA 1
ATOM 689 C C . SER A 1 90 ? 5.857 -6.854 -4.363 1.00 97.00 90 SER A C 1
ATOM 691 O O . SER A 1 90 ? 5.236 -7.793 -3.875 1.00 97.00 90 SER A O 1
ATOM 693 N N . LEU A 1 91 ? 5.719 -5.597 -3.926 1.00 96.81 91 LEU A N 1
ATOM 694 C CA . LEU A 1 91 ? 4.767 -5.202 -2.885 1.00 96.81 91 LEU A CA 1
ATOM 695 C C . LEU A 1 91 ? 3.314 -5.433 -3.327 1.00 96.81 91 LEU A C 1
ATOM 697 O O . LEU A 1 91 ? 2.532 -6.035 -2.605 1.00 96.81 91 LEU A O 1
ATOM 701 N N . GLY A 1 92 ? 2.938 -4.970 -4.518 1.00 97.50 92 GLY A N 1
ATOM 702 C CA . GLY A 1 92 ? 1.555 -5.049 -4.980 1.00 97.50 92 GLY A CA 1
ATOM 703 C C . GLY A 1 92 ? 1.106 -6.462 -5.337 1.00 97.50 92 GLY A C 1
ATOM 704 O O . GLY A 1 92 ? -0.070 -6.783 -5.212 1.00 97.50 92 GLY A O 1
ATOM 705 N N . THR A 1 93 ? 2.024 -7.335 -5.751 1.00 98.06 93 THR A N 1
ATOM 706 C CA . THR A 1 93 ? 1.707 -8.712 -6.175 1.00 98.06 93 THR A CA 1
ATOM 707 C C . THR A 1 93 ? 2.015 -9.764 -5.114 1.00 98.06 93 THR A C 1
ATOM 709 O O . THR A 1 93 ? 1.523 -10.888 -5.207 1.00 98.06 93 THR A O 1
ATOM 712 N N . GLY A 1 94 ? 2.835 -9.432 -4.115 1.00 96.69 94 GLY A N 1
ATOM 713 C CA . GLY A 1 94 ? 3.306 -10.381 -3.111 1.00 96.69 94 GLY A CA 1
ATOM 714 C C . GLY A 1 94 ? 4.206 -11.486 -3.670 1.00 96.69 94 GLY A C 1
ATOM 715 O O . GLY A 1 94 ? 4.420 -12.490 -2.992 1.00 96.69 94 GLY A O 1
ATOM 716 N N . VAL A 1 95 ? 4.717 -11.353 -4.898 1.00 95.69 95 VAL A N 1
ATOM 717 C CA . VAL A 1 95 ? 5.612 -12.342 -5.521 1.00 95.69 95 VAL A CA 1
ATOM 718 C C . VAL A 1 95 ? 6.950 -11.717 -5.902 1.00 95.69 95 VAL A C 1
ATOM 720 O O . VAL A 1 95 ? 7.117 -10.502 -5.896 1.00 95.69 95 VAL A O 1
ATOM 723 N N . HIS A 1 96 ? 7.930 -12.557 -6.223 1.00 93.75 96 HIS A N 1
ATOM 724 C CA . HIS A 1 96 ? 9.282 -12.112 -6.551 1.00 93.75 96 HIS A CA 1
ATOM 725 C C . HIS A 1 96 ? 9.391 -11.524 -7.966 1.00 93.75 96 HIS A C 1
ATOM 727 O O . HIS A 1 96 ? 8.593 -11.829 -8.855 1.00 93.75 96 HIS A O 1
ATOM 733 N N . VAL A 1 97 ? 10.466 -10.762 -8.199 1.00 94.44 97 VAL A N 1
ATOM 734 C CA . VAL A 1 97 ? 10.762 -10.074 -9.469 1.00 94.44 97 VAL A CA 1
ATOM 735 C C . VAL A 1 97 ? 10.713 -10.983 -10.691 1.00 94.44 97 VAL A C 1
ATOM 737 O O . VAL A 1 97 ? 10.086 -10.641 -11.694 1.00 94.44 97 VAL A O 1
ATOM 740 N N . GLY A 1 98 ? 11.310 -12.171 -10.594 1.00 93.00 98 GLY A N 1
ATOM 741 C CA . GLY A 1 98 ? 11.280 -13.154 -11.678 1.00 93.00 98 GLY A CA 1
ATOM 742 C C . GLY A 1 98 ? 9.883 -13.707 -11.982 1.00 93.00 98 GLY A C 1
ATOM 743 O O . GLY A 1 98 ? 9.659 -14.190 -13.085 1.00 93.00 98 GLY A O 1
ATOM 744 N N . SER A 1 99 ? 8.945 -13.622 -11.036 1.00 95.06 99 SER A N 1
ATOM 745 C CA . SER A 1 99 ? 7.574 -14.115 -11.197 1.00 95.06 99 SER A CA 1
ATOM 746 C C . SER A 1 99 ? 6.636 -13.056 -11.770 1.00 95.06 99 SER A C 1
ATOM 748 O O . SER A 1 99 ? 5.793 -13.391 -12.591 1.00 95.06 99 SER A O 1
ATOM 750 N N . HIS A 1 100 ? 6.763 -11.790 -11.357 1.00 96.25 100 HIS A N 1
ATOM 751 C CA . HIS A 1 100 ? 5.904 -10.712 -11.866 1.00 96.25 100 HIS A CA 1
ATOM 752 C C . HIS A 1 100 ? 6.467 -9.998 -13.109 1.00 96.25 100 HIS A C 1
ATOM 754 O O . HIS A 1 100 ? 5.790 -9.147 -13.671 1.00 96.25 100 HIS A O 1
ATOM 760 N N . GLY A 1 101 ? 7.707 -10.270 -13.533 1.00 95.25 101 GLY A N 1
ATOM 761 C CA . GLY A 1 101 ? 8.247 -9.807 -14.824 1.00 95.25 101 GLY A CA 1
ATOM 762 C C . GLY A 1 101 ? 8.668 -8.329 -14.902 1.00 95.25 101 GLY A C 1
ATOM 763 O O . GLY A 1 101 ? 9.229 -7.899 -15.907 1.00 95.25 101 GLY A O 1
ATOM 764 N N . MET A 1 102 ? 8.487 -7.553 -13.830 1.00 95.56 102 MET A N 1
ATOM 765 C CA . MET A 1 102 ? 8.956 -6.159 -13.720 1.00 95.56 102 MET A CA 1
ATOM 766 C C . MET A 1 102 ? 10.419 -6.131 -13.263 1.00 95.56 102 MET A C 1
ATOM 768 O O . MET A 1 102 ? 10.739 -5.823 -12.113 1.00 95.56 102 MET A O 1
ATOM 772 N N . VAL A 1 103 ? 11.312 -6.527 -14.169 1.00 94.56 103 VAL A N 1
ATOM 773 C CA . VAL A 1 103 ? 12.724 -6.844 -13.889 1.00 94.56 103 VAL A CA 1
ATOM 774 C C . VAL A 1 103 ? 13.675 -5.643 -13.922 1.00 94.56 103 VAL A C 1
ATOM 776 O O . VAL A 1 103 ? 14.889 -5.822 -13.881 1.00 94.56 103 VAL A O 1
ATOM 779 N N . GLY A 1 104 ? 13.158 -4.418 -14.005 1.00 89.50 104 GLY A N 1
ATOM 780 C CA . GLY A 1 104 ? 13.970 -3.212 -13.906 1.00 89.50 104 GLY A CA 1
ATOM 781 C C . GLY A 1 104 ? 13.240 -1.948 -14.337 1.00 89.50 104 GLY A C 1
ATOM 782 O O . GLY A 1 104 ? 12.053 -1.959 -14.646 1.00 89.50 104 GLY A O 1
ATOM 783 N N . TYR A 1 105 ? 13.985 -0.846 -14.371 1.00 88.25 105 TYR A N 1
ATOM 784 C CA . TYR A 1 105 ? 13.466 0.468 -14.753 1.00 88.25 105 TYR A CA 1
ATOM 785 C C . TYR A 1 105 ? 13.112 0.561 -16.248 1.00 88.25 105 TYR A C 1
ATOM 787 O O . TYR A 1 105 ? 12.049 1.066 -16.614 1.00 88.25 105 TYR A O 1
ATOM 795 N N . THR A 1 106 ? 13.996 0.037 -17.100 1.00 93.12 106 THR A N 1
ATOM 796 C CA . THR A 1 106 ? 13.803 -0.060 -18.549 1.00 93.12 106 THR A CA 1
ATOM 797 C C . THR A 1 106 ? 13.962 -1.513 -18.965 1.00 93.12 106 THR A C 1
ATOM 799 O O . THR A 1 106 ? 14.979 -2.135 -18.666 1.00 93.12 106 THR A O 1
ATOM 802 N N . MET A 1 107 ? 12.966 -2.053 -19.658 1.00 95.31 107 MET A N 1
ATOM 803 C CA . MET A 1 107 ? 12.902 -3.457 -20.056 1.00 95.31 107 MET A CA 1
ATOM 804 C C . MET A 1 107 ? 12.682 -3.565 -21.560 1.00 95.31 107 MET A C 1
ATOM 806 O O . MET A 1 107 ? 12.019 -2.733 -22.171 1.00 95.31 107 MET A O 1
ATOM 810 N N . ARG A 1 108 ? 13.239 -4.601 -22.176 1.00 94.50 108 ARG A N 1
ATOM 811 C CA . ARG A 1 108 ? 13.026 -4.889 -23.595 1.00 94.50 108 ARG A CA 1
ATOM 812 C C . ARG A 1 108 ? 11.631 -5.464 -23.796 1.00 94.50 108 ARG A C 1
ATOM 814 O O . ARG A 1 108 ? 11.280 -6.392 -23.079 1.00 94.50 108 ARG A O 1
ATOM 821 N N . VAL A 1 109 ? 10.873 -4.950 -24.763 1.00 94.88 109 VAL A N 1
ATOM 822 C CA . VAL A 1 109 ? 9.568 -5.498 -25.164 1.00 94.88 109 VAL A CA 1
ATOM 823 C C . VAL A 1 109 ? 9.815 -6.553 -26.244 1.00 94.88 109 VAL A C 1
ATOM 825 O O . VAL A 1 109 ? 10.092 -6.174 -27.388 1.00 94.88 109 VAL A O 1
ATOM 828 N N . PRO A 1 110 ? 9.756 -7.858 -25.925 1.00 91.88 110 PRO A N 1
ATOM 829 C CA . PRO A 1 110 ? 10.115 -8.895 -26.885 1.00 91.88 110 PRO A CA 1
ATOM 830 C C . PRO A 1 110 ? 9.155 -8.900 -28.077 1.00 91.88 110 PRO A C 1
ATOM 832 O O . PRO A 1 110 ? 7.962 -8.646 -27.912 1.00 91.88 110 PRO A O 1
ATOM 835 N N . HIS A 1 111 ? 9.665 -9.208 -29.268 1.00 92.19 111 HIS A N 1
ATOM 836 C CA . HIS A 1 111 ? 8.870 -9.360 -30.498 1.00 92.19 111 HIS A CA 1
ATOM 837 C C . HIS A 1 111 ? 8.127 -8.084 -30.943 1.00 92.19 111 HIS A C 1
ATOM 839 O O . HIS A 1 111 ? 7.140 -8.145 -31.672 1.00 92.19 111 HIS A O 1
ATOM 845 N N . SER A 1 112 ? 8.596 -6.908 -30.521 1.00 92.75 112 SER A N 1
ATOM 846 C CA . SER A 1 112 ? 7.933 -5.622 -30.784 1.00 92.75 112 SER A CA 1
ATOM 847 C C . SER A 1 112 ? 8.377 -4.910 -32.068 1.00 92.75 112 SER A C 1
ATOM 849 O O . SER A 1 112 ? 7.987 -3.760 -32.287 1.00 92.75 112 SER A O 1
ATOM 851 N N . GLY A 1 113 ? 9.182 -5.574 -32.902 1.00 90.81 113 GLY A N 1
ATOM 852 C CA . GLY A 1 113 ? 9.725 -5.049 -34.155 1.00 90.81 113 GLY A CA 1
ATOM 853 C C . GLY A 1 113 ? 11.248 -5.174 -34.238 1.00 90.81 113 GLY A C 1
ATOM 854 O O . GLY A 1 113 ? 11.868 -5.931 -33.494 1.00 90.81 113 GLY A O 1
ATOM 855 N N . SER A 1 114 ? 11.860 -4.446 -35.175 1.00 90.81 114 SER A N 1
ATOM 856 C CA . SER A 1 114 ? 13.317 -4.365 -35.343 1.00 90.81 114 SER A CA 1
ATOM 857 C C . SER A 1 114 ? 13.738 -2.908 -35.609 1.00 90.81 114 SER A C 1
ATOM 859 O O . SER A 1 114 ? 13.392 -2.382 -36.666 1.00 90.81 114 SER A O 1
ATOM 861 N N . PRO A 1 115 ? 14.463 -2.245 -34.681 1.00 88.94 115 PRO A N 1
ATOM 862 C CA . PRO A 1 115 ? 14.881 -2.759 -33.372 1.00 88.94 115 PRO A CA 1
ATOM 863 C C . PRO A 1 115 ? 13.691 -2.993 -32.428 1.00 88.94 115 PRO A C 1
ATOM 865 O O . PRO A 1 115 ? 12.634 -2.377 -32.575 1.00 88.94 115 PRO A O 1
ATOM 868 N N . GLU A 1 116 ? 13.865 -3.888 -31.453 1.00 93.69 116 GLU A N 1
ATOM 869 C CA . GLU A 1 116 ? 12.871 -4.071 -30.392 1.00 93.69 116 GLU A CA 1
ATOM 870 C C . GLU A 1 116 ? 12.727 -2.789 -29.565 1.00 93.69 116 GLU A C 1
ATOM 872 O O . GLU A 1 116 ? 13.694 -2.071 -29.294 1.00 93.69 116 GLU A O 1
ATOM 877 N N . ARG A 1 117 ? 11.495 -2.510 -29.144 1.00 94.00 117 ARG A N 1
ATOM 878 C CA . ARG A 1 117 ? 11.166 -1.380 -28.281 1.00 94.00 117 ARG A CA 1
ATOM 879 C C . ARG A 1 117 ? 11.649 -1.615 -26.853 1.00 94.00 117 ARG A C 1
ATOM 881 O O . ARG A 1 117 ? 11.766 -2.747 -26.379 1.00 94.00 117 ARG A O 1
ATOM 888 N N . LEU A 1 118 ? 11.857 -0.510 -26.146 1.00 94.94 118 LEU A N 1
ATOM 889 C CA . LEU A 1 118 ? 12.127 -0.484 -24.715 1.00 94.94 118 LEU A CA 1
ATOM 890 C C . LEU A 1 118 ? 10.921 0.103 -23.981 1.00 94.94 118 LEU A C 1
ATOM 892 O O . LEU A 1 118 ? 10.427 1.168 -24.346 1.00 94.94 118 LEU A O 1
ATOM 896 N N . LEU A 1 119 ? 10.480 -0.573 -22.928 1.00 95.00 119 LEU A N 1
ATOM 897 C CA . LEU A 1 119 ? 9.483 -0.089 -21.989 1.00 95.00 119 LEU A CA 1
ATOM 898 C C . LEU A 1 119 ? 10.191 0.545 -20.794 1.00 95.00 119 LEU A C 1
ATOM 900 O O . LEU A 1 119 ? 10.889 -0.141 -20.052 1.00 95.00 119 LEU A O 1
ATOM 904 N N . ASN A 1 120 ? 9.981 1.842 -20.587 1.00 95.38 120 ASN A N 1
ATOM 905 C CA . ASN A 1 120 ? 10.317 2.517 -19.336 1.00 95.38 120 ASN A CA 1
ATOM 906 C C . ASN A 1 120 ? 9.103 2.439 -18.406 1.00 95.38 120 ASN A C 1
ATOM 908 O O . ASN A 1 120 ? 8.052 2.986 -18.740 1.00 95.38 120 ASN A O 1
ATOM 912 N N . ALA A 1 121 ? 9.249 1.800 -17.246 1.00 90.19 121 ALA A N 1
ATOM 913 C CA . ALA A 1 121 ? 8.133 1.596 -16.328 1.00 90.19 121 ALA A CA 1
ATOM 914 C C . ALA A 1 121 ? 7.514 2.919 -15.840 1.00 90.19 121 ALA A C 1
ATOM 916 O O . ALA A 1 121 ? 6.304 3.001 -15.705 1.00 90.19 121 ALA A O 1
ATOM 917 N N . LEU A 1 122 ? 8.295 3.984 -15.639 1.00 87.12 122 LEU A N 1
ATOM 918 C CA . LEU A 1 122 ? 7.770 5.250 -15.107 1.00 87.12 122 LEU A CA 1
ATOM 919 C C . LEU A 1 122 ? 7.151 6.174 -16.164 1.00 87.12 122 LEU A C 1
ATOM 921 O O . LEU A 1 122 ? 6.484 7.139 -15.803 1.00 87.12 122 LEU A O 1
ATOM 925 N N . LYS A 1 123 ? 7.383 5.915 -17.455 1.00 89.62 123 LYS A N 1
ATOM 926 C CA . LYS A 1 123 ? 6.745 6.666 -18.554 1.00 89.62 123 LYS A CA 1
ATOM 927 C C . LYS A 1 123 ? 5.658 5.878 -19.278 1.00 89.62 123 LYS A C 1
ATOM 929 O O . LYS A 1 123 ? 4.798 6.504 -19.869 1.00 89.62 123 LYS A O 1
ATOM 934 N N . TRP A 1 124 ? 5.714 4.551 -19.189 1.00 93.44 124 TRP A N 1
ATOM 935 C CA . TRP A 1 124 ? 4.839 3.543 -19.787 1.00 93.44 124 TRP A CA 1
ATOM 936 C C . TRP A 1 124 ? 4.483 3.739 -21.270 1.00 93.44 124 TRP A C 1
ATOM 938 O O . TRP A 1 124 ? 3.821 4.686 -21.672 1.00 93.44 124 TRP A O 1
ATOM 948 N N . ASP A 1 125 ? 4.867 2.781 -22.109 1.00 92.44 125 ASP A N 1
ATOM 949 C CA . ASP A 1 125 ? 4.430 2.750 -23.507 1.00 92.44 125 ASP A CA 1
ATOM 950 C C . ASP A 1 125 ? 3.003 2.184 -23.580 1.00 92.44 125 ASP A C 1
ATOM 952 O O . ASP A 1 125 ? 2.799 1.009 -23.286 1.00 92.44 125 ASP A O 1
ATOM 956 N N . GLU A 1 126 ? 2.019 2.994 -23.979 1.00 92.44 126 GLU A N 1
ATOM 957 C CA . GLU A 1 126 ? 0.593 2.611 -24.027 1.00 92.44 126 GLU A CA 1
ATOM 958 C C . GLU A 1 126 ? 0.296 1.401 -24.921 1.00 92.44 126 GLU A C 1
ATOM 960 O O . GLU A 1 126 ? -0.702 0.712 -24.729 1.00 92.44 126 GLU A O 1
ATOM 965 N N . ARG A 1 127 ? 1.179 1.093 -25.878 1.00 93.50 127 ARG A N 1
ATOM 966 C CA . ARG A 1 127 ? 1.053 -0.099 -26.731 1.00 93.50 127 ARG A CA 1
ATOM 967 C C . ARG A 1 127 ? 1.389 -1.392 -25.984 1.00 93.50 127 ARG A C 1
ATOM 969 O O . ARG A 1 127 ? 1.244 -2.469 -26.557 1.00 93.50 127 ARG A O 1
ATOM 976 N N . VAL A 1 128 ? 1.940 -1.299 -24.775 1.00 95.12 128 VAL A N 1
ATOM 977 C CA . VAL A 1 128 ? 2.171 -2.437 -23.888 1.00 95.12 128 VAL A CA 1
ATOM 978 C C . VAL A 1 128 ? 1.035 -2.487 -22.881 1.00 95.12 128 VAL A C 1
ATOM 980 O O . VAL A 1 128 ? 0.939 -1.633 -21.999 1.00 95.12 128 VAL A O 1
ATOM 983 N N . ASP A 1 129 ? 0.194 -3.508 -23.005 1.00 95.75 129 ASP A N 1
ATOM 984 C CA . ASP A 1 129 ? -0.881 -3.747 -22.053 1.00 95.75 129 ASP A CA 1
ATOM 985 C C . ASP A 1 129 ? -0.296 -4.120 -20.671 1.00 95.75 129 ASP A C 1
ATOM 987 O O . ASP A 1 129 ? 0.418 -5.124 -20.557 1.00 95.75 129 ASP A O 1
ATOM 991 N N . PRO A 1 130 ? -0.589 -3.338 -19.616 1.00 96.94 130 PRO A N 1
ATOM 992 C CA . PRO A 1 130 ? -0.130 -3.610 -18.256 1.00 96.94 130 PRO A CA 1
ATOM 993 C C . PRO A 1 130 ? -0.518 -4.976 -17.695 1.00 96.94 130 PRO A C 1
ATOM 995 O O . PRO A 1 130 ? 0.271 -5.569 -16.963 1.00 96.94 130 PRO A O 1
ATOM 998 N N . HIS A 1 131 ? -1.713 -5.464 -18.024 1.00 96.06 131 HIS A N 1
ATOM 999 C CA . HIS A 1 131 ? -2.249 -6.717 -17.505 1.00 96.06 131 HIS A CA 1
ATOM 1000 C C . HIS A 1 131 ? -1.583 -7.926 -18.164 1.00 96.06 131 HIS A C 1
ATOM 1002 O O . HIS A 1 131 ? -1.295 -8.921 -17.507 1.00 96.06 131 HIS A O 1
ATOM 1008 N N . TYR A 1 132 ? -1.276 -7.839 -19.460 1.00 94.81 132 TYR A N 1
ATOM 1009 C CA . TYR A 1 132 ? -0.500 -8.889 -20.122 1.00 94.81 132 TYR A CA 1
ATOM 1010 C C . TYR A 1 132 ? 0.976 -8.855 -19.728 1.00 94.81 132 TYR A C 1
ATOM 1012 O O . TYR A 1 132 ? 1.603 -9.907 -19.624 1.00 94.81 132 TYR A O 1
ATOM 1020 N N . TRP A 1 133 ? 1.538 -7.664 -19.509 1.00 95.81 133 TRP A N 1
ATOM 1021 C CA . TRP A 1 133 ? 2.935 -7.524 -19.106 1.00 95.81 133 TRP A CA 1
ATOM 1022 C C . TRP A 1 133 ? 3.192 -8.072 -17.697 1.00 95.81 133 TRP A C 1
ATOM 1024 O O . TRP A 1 133 ? 4.152 -8.810 -17.481 1.00 95.81 133 TRP A O 1
ATOM 1034 N N . GLN A 1 134 ? 2.324 -7.728 -16.743 1.00 97.38 134 GLN A N 1
ATOM 1035 C CA . GLN A 1 134 ? 2.324 -8.250 -15.381 1.00 97.38 134 GLN A CA 1
ATOM 1036 C C . GLN A 1 134 ? 1.013 -9.015 -15.176 1.00 97.38 134 GLN A C 1
ATOM 1038 O O . GLN A 1 134 ? -0.021 -8.431 -14.870 1.00 97.38 134 GLN A O 1
ATOM 1043 N N . SER A 1 135 ? 1.061 -10.334 -15.351 1.00 96.69 135 SER A N 1
ATOM 1044 C CA . SER A 1 135 ? -0.145 -11.169 -15.367 1.00 96.69 135 SER A CA 1
ATOM 1045 C C . SER A 1 135 ? -0.520 -11.777 -14.014 1.00 96.69 135 SER A C 1
ATOM 1047 O O . SER A 1 135 ? -1.593 -12.362 -13.882 1.00 96.69 135 SER A O 1
ATOM 1049 N N . SER A 1 136 ? 0.348 -11.704 -12.999 1.00 97.00 136 SER A N 1
ATOM 1050 C CA . SER A 1 136 ? 0.020 -12.237 -11.669 1.00 97.00 136 SER A CA 1
ATOM 1051 C C . SER A 1 136 ? -1.023 -11.337 -11.002 1.00 97.00 136 SER A C 1
ATOM 1053 O O . SER A 1 136 ? -0.783 -10.131 -10.947 1.00 97.00 136 SER A O 1
ATOM 1055 N N . PRO A 1 137 ? -2.126 -11.872 -10.451 1.00 97.69 137 PRO A N 1
ATOM 1056 C CA . PRO A 1 137 ? -3.097 -11.068 -9.714 1.00 97.69 137 PRO A CA 1
ATOM 1057 C C . PRO A 1 137 ? -2.425 -10.286 -8.586 1.00 97.69 137 PRO A C 1
ATOM 1059 O O . PRO A 1 137 ? -1.612 -10.848 -7.842 1.00 97.69 137 PRO A O 1
ATOM 1062 N N . THR A 1 138 ? -2.759 -9.007 -8.447 1.00 98.50 138 THR A N 1
ATOM 1063 C CA . THR A 1 138 ? -2.249 -8.216 -7.325 1.00 98.50 138 THR A CA 1
ATOM 1064 C C . THR A 1 138 ? -2.889 -8.697 -6.019 1.00 98.50 138 THR A C 1
ATOM 1066 O O . THR A 1 138 ? -3.996 -9.248 -5.996 1.00 98.50 138 THR A O 1
ATOM 1069 N N . LEU A 1 139 ? -2.212 -8.480 -4.893 1.00 98.38 139 LEU A N 1
ATOM 1070 C CA . LEU A 1 139 ? -2.802 -8.683 -3.572 1.00 98.38 139 LEU A CA 1
ATOM 1071 C C . LEU A 1 139 ? -4.014 -7.771 -3.361 1.00 98.38 139 LEU A C 1
ATOM 1073 O O . LEU A 1 139 ? -4.955 -8.181 -2.695 1.00 98.38 139 LEU A O 1
ATOM 1077 N N . PHE A 1 140 ? -4.055 -6.599 -3.997 1.00 97.75 140 PHE A N 1
ATOM 1078 C CA . PHE A 1 140 ? -5.208 -5.700 -3.958 1.00 97.75 140 PHE A CA 1
ATOM 1079 C C . PHE A 1 140 ? -6.444 -6.298 -4.650 1.00 97.75 140 PHE A C 1
ATOM 1081 O O . PHE A 1 140 ? -7.526 -6.311 -4.064 1.00 97.75 140 PHE A O 1
ATOM 1088 N N . GLU A 1 141 ? -6.288 -6.872 -5.851 1.00 98.25 141 GLU A N 1
ATOM 1089 C CA . GLU A 1 141 ? -7.357 -7.608 -6.544 1.00 98.25 141 GLU A CA 1
ATOM 1090 C C . GLU A 1 141 ? -7.850 -8.786 -5.694 1.00 98.25 141 GLU A C 1
ATOM 1092 O O . GLU A 1 141 ? -9.054 -8.954 -5.488 1.00 98.25 141 GLU A O 1
ATOM 1097 N N . ARG A 1 142 ? -6.915 -9.576 -5.149 1.00 98.06 142 ARG A N 1
ATOM 1098 C CA . ARG A 1 142 ? -7.222 -10.728 -4.285 1.00 98.06 142 ARG A CA 1
ATOM 1099 C C . ARG A 1 142 ? -7.912 -10.317 -2.984 1.00 98.06 142 ARG A C 1
ATOM 1101 O O . ARG A 1 142 ? -8.843 -10.990 -2.544 1.00 98.06 142 ARG A O 1
ATOM 1108 N N . GLY A 1 143 ? -7.480 -9.214 -2.378 1.00 95.94 143 GLY A N 1
ATOM 1109 C CA . GLY A 1 143 ? -8.079 -8.645 -1.177 1.00 95.94 143 GLY A CA 1
ATOM 1110 C C . GLY A 1 143 ? -9.527 -8.245 -1.420 1.00 95.94 143 GLY A C 1
ATOM 1111 O O . GLY A 1 143 ? -10.406 -8.674 -0.677 1.00 95.94 143 GLY A O 1
ATOM 1112 N N . ARG A 1 144 ? -9.807 -7.540 -2.522 1.00 95.88 144 ARG A N 1
ATOM 1113 C CA . ARG A 1 144 ? -11.184 -7.192 -2.906 1.00 95.88 144 ARG A CA 1
ATOM 1114 C C . ARG A 1 144 ? -12.061 -8.399 -3.179 1.00 95.88 144 ARG A C 1
ATOM 1116 O O . ARG A 1 144 ? -13.207 -8.423 -2.744 1.00 95.88 144 ARG A O 1
ATOM 1123 N N . GLN A 1 145 ? -11.533 -9.410 -3.866 1.00 96.38 145 GLN A N 1
ATOM 1124 C CA . GLN A 1 145 ? -12.248 -10.676 -4.067 1.00 96.38 145 GLN A CA 1
ATOM 1125 C C . GLN A 1 145 ? -12.564 -11.378 -2.738 1.00 96.38 145 GLN A C 1
ATOM 1127 O O . GLN A 1 145 ? -13.551 -12.102 -2.650 1.00 96.38 145 GLN A O 1
ATOM 1132 N N . SER A 1 146 ? -11.759 -11.125 -1.705 1.00 94.19 146 SER A N 1
ATOM 1133 C CA . SER A 1 146 ? -11.960 -11.619 -0.339 1.00 94.19 146 SER A CA 1
ATOM 1134 C C . SER A 1 146 ? -12.805 -10.674 0.531 1.00 94.19 146 SER A C 1
ATOM 1136 O O . SER A 1 146 ? -12.922 -10.899 1.731 1.00 94.19 146 SER A O 1
ATOM 1138 N N . GLY A 1 147 ? -13.395 -9.622 -0.051 1.00 91.25 147 GLY A N 1
ATOM 1139 C CA . GLY A 1 147 ? -14.269 -8.673 0.644 1.00 91.25 147 GLY A CA 1
ATOM 1140 C C . GLY A 1 147 ? -13.558 -7.513 1.346 1.00 91.25 147 GLY A C 1
ATOM 1141 O O . GLY A 1 147 ? -14.215 -6.758 2.057 1.00 91.25 147 GLY A O 1
ATOM 1142 N N . LEU A 1 148 ? -12.245 -7.338 1.158 1.00 90.69 148 LEU A N 1
ATOM 1143 C CA . LEU A 1 148 ? -11.516 -6.207 1.735 1.00 90.69 148 LEU A CA 1
ATOM 1144 C C . LEU A 1 148 ? -11.762 -4.921 0.942 1.00 90.69 148 LEU A C 1
ATOM 1146 O O . LEU A 1 148 ? -11.733 -4.922 -0.293 1.00 90.69 148 LEU A O 1
ATOM 1150 N N . ASN A 1 149 ? -11.910 -3.805 1.657 1.00 90.81 149 ASN A N 1
ATOM 1151 C CA . ASN A 1 149 ? -11.717 -2.491 1.061 1.00 90.81 149 ASN A CA 1
ATOM 1152 C C . ASN A 1 149 ? -10.213 -2.202 0.988 1.00 90.81 149 ASN A C 1
ATOM 1154 O O . ASN A 1 149 ? -9.495 -2.388 1.966 1.00 90.81 149 ASN A O 1
ATOM 1158 N N . VAL A 1 150 ? -9.734 -1.771 -0.174 1.00 93.69 150 VAL A N 1
ATOM 1159 C CA . VAL A 1 150 ? -8.313 -1.513 -0.415 1.00 93.69 150 VAL A CA 1
ATOM 1160 C C . VAL A 1 150 ? -8.194 -0.151 -1.069 1.00 93.69 150 VAL A C 1
ATOM 1162 O O . VAL A 1 150 ? -8.729 0.042 -2.161 1.00 93.69 150 VAL A O 1
ATOM 1165 N N . THR A 1 151 ? -7.466 0.762 -0.436 1.00 95.19 151 THR A N 1
ATOM 1166 C CA . THR A 1 151 ? -7.229 2.120 -0.937 1.00 95.19 151 THR A CA 1
ATOM 1167 C C . THR A 1 151 ? -5.737 2.317 -1.176 1.00 95.19 151 THR A C 1
ATOM 1169 O O . THR A 1 151 ? -4.916 1.915 -0.358 1.00 95.19 151 THR A O 1
ATOM 1172 N N . HIS A 1 152 ? -5.379 2.931 -2.302 1.00 96.31 152 HIS A N 1
ATOM 1173 C CA . HIS A 1 152 ? -4.012 3.350 -2.595 1.00 96.31 152 HIS A CA 1
ATOM 1174 C C . HIS A 1 152 ? -3.986 4.869 -2.754 1.00 96.31 152 HIS A C 1
ATOM 1176 O O . HIS A 1 152 ? -4.572 5.408 -3.690 1.00 96.31 152 HIS A O 1
ATOM 1182 N N . ILE A 1 153 ? -3.306 5.546 -1.832 1.00 96.88 153 ILE A N 1
ATOM 1183 C CA . ILE A 1 153 ? -3.220 7.005 -1.788 1.00 96.88 153 ILE A CA 1
ATOM 1184 C C . ILE A 1 153 ? -1.828 7.416 -2.249 1.00 96.88 153 ILE A C 1
ATOM 1186 O O . ILE A 1 153 ? -0.828 7.086 -1.614 1.00 96.88 153 ILE A O 1
ATOM 1190 N N . ALA A 1 154 ? -1.751 8.109 -3.380 1.00 95.88 154 ALA A N 1
ATOM 1191 C CA . ALA A 1 154 ? -0.486 8.524 -3.978 1.00 95.88 154 ALA A CA 1
ATOM 1192 C C . ALA A 1 154 ? -0.693 9.708 -4.929 1.00 95.88 154 ALA A C 1
ATOM 1194 O O . ALA A 1 154 ? -1.813 10.165 -5.147 1.00 95.88 154 ALA A O 1
ATOM 1195 N N . ALA A 1 155 ? 0.394 10.227 -5.511 1.00 95.81 155 ALA A N 1
ATOM 1196 C CA . ALA A 1 155 ? 0.326 11.408 -6.370 1.00 95.81 155 ALA A CA 1
ATOM 1197 C C . ALA A 1 155 ? -0.700 11.233 -7.509 1.00 95.81 155 ALA A C 1
ATOM 1199 O O . ALA A 1 155 ? -0.639 10.236 -8.235 1.00 95.81 155 ALA A O 1
ATOM 1200 N N . LYS A 1 156 ? -1.605 12.203 -7.715 1.00 96.25 156 LYS A N 1
ATOM 1201 C CA . LYS A 1 156 ? -2.705 12.111 -8.705 1.00 96.25 156 LYS A CA 1
ATOM 1202 C C . LYS A 1 156 ? -2.223 11.728 -10.105 1.00 96.25 156 LYS A C 1
ATOM 1204 O O . LYS A 1 156 ? -2.852 10.931 -10.792 1.00 96.25 156 LYS A O 1
ATOM 1209 N N . ARG A 1 157 ? -1.046 12.219 -10.500 1.00 95.00 157 ARG A N 1
ATOM 1210 C CA . ARG A 1 157 ? -0.419 11.924 -11.799 1.00 95.00 157 ARG A CA 1
ATOM 1211 C C . ARG A 1 157 ? -0.134 10.437 -12.069 1.00 95.00 157 ARG A C 1
ATOM 1213 O O . ARG A 1 157 ? 0.152 10.108 -13.216 1.00 95.00 157 ARG A O 1
ATOM 1220 N N . TYR A 1 158 ? -0.146 9.560 -11.059 1.00 95.19 158 TYR A N 1
ATOM 1221 C CA . TYR A 1 158 ? 0.133 8.131 -11.249 1.00 95.19 158 TYR A CA 1
ATOM 1222 C C . TYR A 1 158 ? -1.115 7.249 -11.379 1.00 95.19 158 TYR A C 1
ATOM 1224 O O . TYR A 1 158 ? -0.966 6.098 -11.789 1.00 95.19 158 TYR A O 1
ATOM 1232 N N . GLU A 1 159 ? -2.308 7.763 -11.077 1.00 95.25 159 GLU A N 1
ATOM 1233 C CA . GLU A 1 159 ? -3.567 7.004 -10.963 1.00 95.25 159 GLU A CA 1
ATOM 1234 C C . GLU A 1 159 ? -3.828 6.083 -12.161 1.00 95.25 159 GLU A C 1
ATOM 1236 O O . GLU A 1 159 ? -3.896 4.865 -12.019 1.00 95.25 159 GLU A O 1
ATOM 1241 N N . GL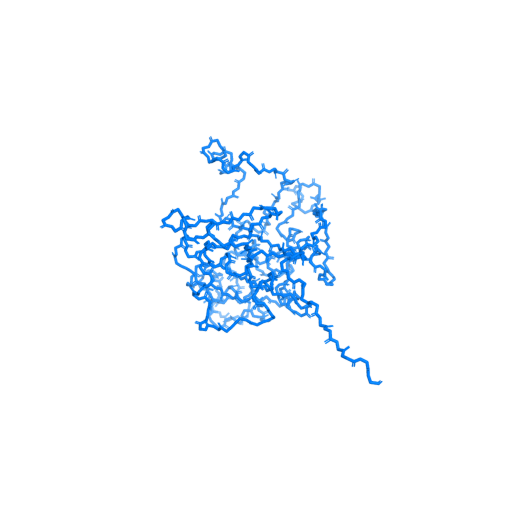U A 1 160 ? -3.825 6.653 -13.363 1.00 93.94 160 GLU A N 1
ATOM 1242 C CA . GLU A 1 160 ? -4.130 5.937 -14.605 1.00 93.94 160 GLU A CA 1
ATOM 1243 C C . GLU A 1 160 ? -2.876 5.539 -15.393 1.00 93.94 160 GLU A C 1
ATOM 1245 O O . GLU A 1 160 ? -2.925 5.265 -16.597 1.00 93.94 160 GLU A O 1
ATOM 1250 N N . THR A 1 161 ? -1.709 5.508 -14.747 1.00 96.75 161 THR A N 1
ATOM 1251 C CA . THR A 1 161 ? -0.483 5.090 -15.438 1.00 96.75 161 THR A CA 1
ATOM 1252 C C . THR A 1 161 ? -0.473 3.583 -15.660 1.00 96.75 161 THR A C 1
ATOM 1254 O O . THR A 1 161 ? -0.952 2.799 -14.836 1.00 96.75 161 THR A O 1
ATOM 1257 N N . GLY A 1 162 ? 0.133 3.145 -16.767 1.00 97.31 162 GLY A N 1
ATOM 1258 C CA . GLY A 1 162 ? 0.265 1.715 -17.035 1.00 97.31 162 GLY A CA 1
ATOM 1259 C C . GLY A 1 162 ? 1.058 0.981 -15.953 1.00 97.31 162 GLY A C 1
ATOM 1260 O O . GLY A 1 162 ? 0.748 -0.164 -15.653 1.00 97.31 162 GLY A O 1
ATOM 1261 N N . PHE A 1 163 ? 1.993 1.653 -15.278 1.00 97.38 163 PHE A N 1
ATOM 1262 C CA . PHE A 1 163 ? 2.708 1.053 -14.158 1.00 97.38 163 PHE A CA 1
ATOM 1263 C C . PHE A 1 163 ? 1.827 0.828 -12.929 1.00 97.38 163 PHE A C 1
ATOM 1265 O O . PHE A 1 163 ? 1.855 -0.270 -12.380 1.00 97.38 163 PHE A O 1
ATOM 1272 N N . THR A 1 164 ? 0.994 1.798 -12.539 1.00 97.12 164 THR A N 1
ATOM 1273 C CA . THR A 1 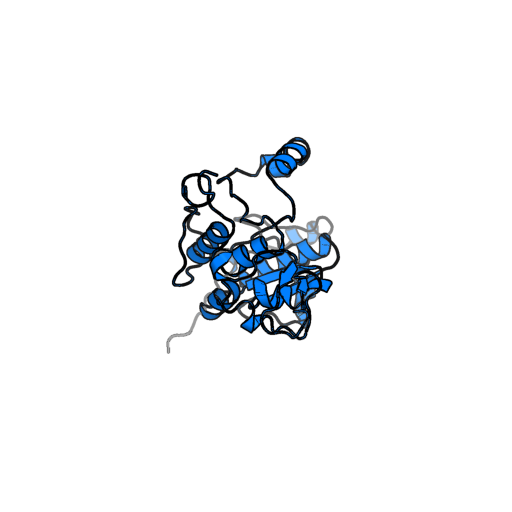164 ? 0.005 1.596 -11.468 1.00 97.12 164 THR A CA 1
ATOM 1274 C C . THR A 1 164 ? -0.943 0.454 -11.819 1.00 97.12 164 THR A C 1
ATOM 1276 O O . THR A 1 164 ? -1.174 -0.419 -10.987 1.00 97.12 164 THR A O 1
ATOM 1279 N N . ARG A 1 165 ? -1.413 0.369 -13.071 1.00 97.56 165 ARG A N 1
ATOM 1280 C CA . ARG A 1 165 ? -2.247 -0.760 -13.519 1.00 97.56 165 ARG A CA 1
ATOM 1281 C C . ARG A 1 165 ? -1.504 -2.105 -13.509 1.00 97.56 165 ARG A C 1
ATOM 1283 O O . ARG A 1 165 ? -2.099 -3.134 -13.202 1.00 97.56 165 ARG A O 1
ATOM 1290 N N . ALA A 1 166 ? -0.211 -2.130 -13.822 1.00 97.81 166 ALA A N 1
ATOM 1291 C CA . ALA A 1 166 ? 0.591 -3.354 -13.789 1.00 97.81 166 ALA A CA 1
ATOM 1292 C C . ALA A 1 166 ? 0.885 -3.810 -12.352 1.00 97.81 166 ALA A C 1
ATOM 1294 O O . ALA A 1 166 ? 0.801 -4.993 -12.057 1.00 97.81 166 ALA A O 1
ATOM 1295 N N . ALA A 1 167 ? 1.242 -2.890 -11.458 1.00 97.25 167 ALA A N 1
ATOM 1296 C CA . ALA A 1 167 ? 1.768 -3.232 -10.140 1.00 97.25 167 ALA A CA 1
ATOM 1297 C C . ALA A 1 167 ? 0.716 -3.193 -9.026 1.00 97.25 167 ALA A C 1
ATOM 1299 O O . ALA A 1 167 ? 0.797 -3.985 -8.092 1.00 97.25 167 ALA A O 1
ATOM 1300 N N . LEU A 1 168 ? -0.250 -2.273 -9.105 1.00 96.88 168 LEU A N 1
ATOM 1301 C CA . LEU A 1 168 ? -1.093 -1.864 -7.977 1.00 96.88 168 LEU A CA 1
ATOM 1302 C C . LEU A 1 168 ? -2.599 -1.837 -8.313 1.00 96.88 168 LEU A C 1
ATOM 1304 O O . LEU A 1 168 ? -3.394 -1.294 -7.546 1.00 96.88 168 LEU A O 1
ATOM 1308 N N . ARG A 1 169 ? -3.013 -2.413 -9.454 1.00 97.19 169 ARG A N 1
ATOM 1309 C CA . ARG A 1 169 ? -4.435 -2.499 -9.838 1.00 97.19 169 ARG A CA 1
ATOM 1310 C C . ARG A 1 169 ? -5.257 -3.234 -8.789 1.00 97.19 169 ARG A C 1
ATOM 1312 O O . ARG A 1 169 ? -4.736 -4.077 -8.066 1.00 97.19 169 ARG A O 1
ATOM 1319 N N . GLY A 1 170 ? -6.549 -2.935 -8.749 1.00 96.25 170 GLY A N 1
ATOM 1320 C CA . GLY A 1 170 ? -7.481 -3.500 -7.780 1.00 96.25 170 GLY A CA 1
ATOM 1321 C C . GLY A 1 170 ? -7.599 -2.688 -6.494 1.00 96.25 170 GLY A C 1
ATOM 1322 O O . GLY A 1 170 ? -8.492 -2.977 -5.722 1.00 96.25 170 GLY A O 1
ATOM 1323 N N . ALA A 1 171 ? -6.785 -1.664 -6.245 1.00 95.19 171 ALA A N 1
ATOM 1324 C CA . ALA A 1 171 ? -7.056 -0.705 -5.172 1.00 95.19 171 ALA A CA 1
ATOM 1325 C C . ALA A 1 171 ? -7.986 0.423 -5.661 1.00 95.19 171 ALA A C 1
ATOM 1327 O O . ALA A 1 171 ? -7.956 0.787 -6.836 1.00 95.19 171 ALA A O 1
ATOM 1328 N N . ASN A 1 172 ? -8.784 1.005 -4.761 1.00 94.00 172 ASN A N 1
ATOM 1329 C CA . ASN A 1 172 ? -9.395 2.316 -4.974 1.00 94.00 172 ASN A CA 1
ATOM 1330 C C . ASN A 1 172 ? -8.270 3.353 -4.927 1.00 94.00 172 ASN A C 1
ATOM 1332 O O . ASN A 1 172 ? -7.704 3.608 -3.862 1.00 94.00 172 ASN A O 1
ATOM 1336 N N . TYR A 1 173 ? -7.895 3.901 -6.077 1.00 95.94 173 TYR A N 1
ATOM 1337 C CA . TYR A 1 173 ? -6.854 4.915 -6.121 1.00 95.94 173 TYR A CA 1
ATOM 1338 C C . TYR A 1 173 ? -7.428 6.258 -5.662 1.00 95.94 173 TYR A C 1
ATOM 1340 O O . TYR A 1 173 ? -8.450 6.704 -6.179 1.00 95.94 173 TYR A O 1
ATOM 1348 N N . HIS A 1 174 ? -6.772 6.907 -4.704 1.00 95.00 174 HIS A N 1
ATOM 1349 C CA . HIS A 1 174 ? -7.103 8.258 -4.268 1.00 95.00 174 HIS A CA 1
ATOM 1350 C C . HIS A 1 174 ? -5.906 9.164 -4.557 1.00 95.00 174 HIS A C 1
ATOM 1352 O O . HIS A 1 174 ? -4.864 9.105 -3.901 1.00 95.00 174 HIS A O 1
ATOM 1358 N N . GLY A 1 175 ? -6.032 9.972 -5.606 1.00 95.56 175 GLY A N 1
ATOM 1359 C CA . GLY A 1 175 ? -4.946 10.825 -6.062 1.00 95.56 175 GLY A CA 1
ATOM 1360 C C . GLY A 1 175 ? -4.872 12.155 -5.323 1.00 95.56 175 GLY A C 1
ATOM 1361 O O . GLY A 1 175 ? -5.797 12.952 -5.426 1.00 95.56 175 GLY A O 1
ATOM 1362 N N . VAL A 1 176 ? -3.737 12.416 -4.680 1.00 94.81 176 VAL A N 1
ATOM 1363 C CA . VAL A 1 176 ? -3.448 13.645 -3.915 1.00 94.81 1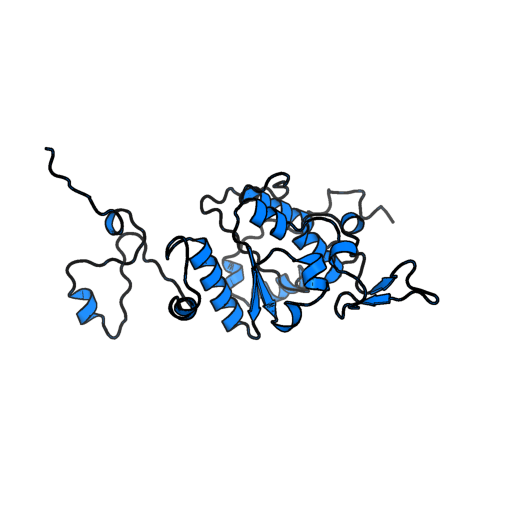76 VAL A CA 1
ATOM 1364 C C . VAL A 1 176 ? -2.261 14.400 -4.517 1.00 94.81 176 VAL A C 1
ATOM 1366 O O . VAL A 1 176 ? -1.496 13.821 -5.292 1.00 94.81 176 VAL A O 1
ATOM 1369 N N . ASN A 1 177 ? -2.079 15.682 -4.203 1.00 93.19 177 ASN A N 1
ATOM 1370 C CA . ASN A 1 177 ? -0.942 16.472 -4.704 1.00 93.19 177 ASN A CA 1
ATOM 1371 C C . ASN A 1 177 ? -0.067 17.081 -3.603 1.00 93.19 177 ASN A C 1
ATOM 1373 O O . ASN A 1 177 ? 1.070 17.465 -3.889 1.00 93.19 177 ASN A O 1
ATOM 1377 N N . VAL A 1 178 ? -0.555 17.135 -2.363 1.00 91.69 178 VAL A N 1
ATOM 1378 C CA . VAL A 1 178 ? 0.196 17.620 -1.195 1.00 91.69 178 VAL A CA 1
ATOM 1379 C C . VAL A 1 178 ? 0.076 16.655 -0.013 1.00 91.69 178 VAL A C 1
ATOM 1381 O O . VAL A 1 178 ? -0.765 15.759 -0.010 1.00 91.69 178 VAL A O 1
ATOM 1384 N N . ILE A 1 179 ? 0.960 16.804 0.977 1.00 88.94 179 ILE A N 1
ATOM 1385 C CA . ILE A 1 179 ? 1.037 15.887 2.126 1.00 88.94 179 ILE A CA 1
ATOM 1386 C C . ILE A 1 179 ? -0.225 15.971 2.992 1.00 88.94 179 ILE A C 1
ATOM 1388 O O . ILE A 1 179 ? -0.726 14.932 3.406 1.00 88.94 179 ILE A O 1
ATOM 1392 N N . ASP A 1 180 ? -0.765 17.169 3.217 1.00 88.19 180 ASP A N 1
ATOM 1393 C CA . ASP A 1 180 ? -1.960 17.344 4.053 1.00 88.19 180 ASP A CA 1
ATOM 1394 C C . ASP A 1 180 ? -3.160 16.577 3.471 1.00 88.19 180 ASP A C 1
ATOM 1396 O O . ASP A 1 180 ? -3.796 15.802 4.177 1.00 88.19 180 ASP A O 1
ATOM 1400 N N . GLU A 1 181 ? -3.372 16.660 2.152 1.00 89.75 181 GLU A N 1
ATOM 1401 C CA . GLU A 1 181 ? -4.384 15.861 1.443 1.00 89.75 181 GLU A CA 1
ATOM 1402 C C . GLU A 1 181 ? -4.150 14.349 1.597 1.00 89.75 181 GLU A C 1
ATOM 1404 O O . GLU A 1 181 ? -5.107 13.588 1.710 1.00 89.75 181 GLU A O 1
ATOM 1409 N N . MET A 1 182 ? -2.891 13.890 1.612 1.00 91.50 182 MET A N 1
ATOM 1410 C CA . MET A 1 182 ? -2.570 12.474 1.830 1.00 91.50 182 MET A CA 1
ATOM 1411 C C . MET A 1 182 ? -3.004 12.011 3.222 1.00 91.50 182 MET A C 1
ATOM 1413 O O . MET A 1 182 ? -3.539 10.909 3.358 1.00 91.50 182 MET A O 1
ATOM 1417 N N . VAL A 1 183 ? -2.783 12.840 4.245 1.00 89.69 183 VAL A N 1
ATOM 1418 C CA . VAL A 1 183 ? -3.190 12.547 5.625 1.00 89.69 183 VAL A CA 1
ATOM 1419 C C . VAL A 1 183 ? -4.713 12.496 5.721 1.00 89.69 183 VAL A C 1
ATOM 1421 O O . VAL A 1 183 ? -5.247 11.485 6.179 1.00 89.69 183 VAL A O 1
ATOM 1424 N N . SER A 1 184 ? -5.407 13.515 5.210 1.00 88.25 184 SER A N 1
ATOM 1425 C CA . SER A 1 184 ? -6.873 13.571 5.192 1.00 88.25 184 SER A CA 1
ATOM 1426 C C . SER A 1 184 ? -7.487 12.373 4.471 1.00 88.25 184 SER A C 1
ATOM 1428 O O . SER A 1 184 ? -8.330 11.677 5.033 1.00 88.25 184 SER A O 1
ATOM 1430 N N . ALA A 1 185 ? -7.001 12.053 3.268 1.00 89.38 185 ALA A N 1
ATOM 1431 C CA . ALA A 1 185 ? -7.480 10.907 2.497 1.00 89.38 185 ALA A CA 1
ATOM 1432 C C . ALA A 1 185 ? -7.229 9.568 3.213 1.00 89.38 185 ALA A C 1
ATOM 1434 O O . ALA A 1 185 ? -8.023 8.635 3.084 1.00 89.38 185 ALA A O 1
ATOM 1435 N N . THR A 1 186 ? -6.136 9.459 3.979 1.00 89.88 186 THR A N 1
ATOM 1436 C CA . THR A 1 186 ? -5.836 8.258 4.775 1.00 89.88 186 THR A CA 1
ATOM 1437 C C . THR A 1 186 ? -6.838 8.114 5.915 1.00 89.88 186 THR A C 1
ATOM 1439 O O . THR A 1 186 ? -7.394 7.036 6.107 1.00 89.88 186 THR A O 1
ATOM 1442 N N . ILE A 1 187 ? -7.117 9.202 6.635 1.00 86.44 187 ILE A N 1
ATOM 1443 C CA . ILE A 1 187 ? -8.079 9.224 7.744 1.00 86.44 187 ILE A CA 1
ATOM 1444 C C . ILE A 1 187 ? -9.497 8.932 7.245 1.00 86.44 187 ILE A C 1
ATOM 1446 O O . ILE A 1 187 ? -10.212 8.141 7.863 1.00 86.44 187 ILE A O 1
ATOM 1450 N N . GLU A 1 188 ? -9.890 9.502 6.105 1.00 85.38 188 GLU A N 1
ATOM 1451 C CA . GLU A 1 188 ? -11.165 9.212 5.447 1.00 85.38 188 GLU A CA 1
ATOM 1452 C C . GLU A 1 188 ? -11.280 7.719 5.099 1.00 85.38 188 GLU A C 1
ATOM 1454 O O . GLU A 1 188 ? -12.243 7.056 5.497 1.00 85.38 188 GLU A O 1
ATOM 1459 N N . ALA A 1 189 ? -10.276 7.164 4.411 1.00 85.44 189 ALA A N 1
ATOM 1460 C CA . ALA A 1 189 ? -10.267 5.762 4.002 1.00 85.44 189 ALA A CA 1
ATOM 1461 C C . ALA A 1 189 ? -10.341 4.801 5.200 1.00 85.44 189 ALA A C 1
ATOM 1463 O O . ALA A 1 189 ? -11.124 3.848 5.167 1.00 85.44 189 ALA A O 1
ATOM 1464 N N . GLU A 1 190 ? -9.578 5.069 6.262 1.00 83.44 190 GLU A N 1
ATOM 1465 C CA . GLU A 1 190 ? -9.598 4.293 7.508 1.00 83.44 190 GLU A CA 1
ATOM 1466 C C . GLU A 1 190 ? -10.952 4.390 8.221 1.00 83.44 190 GLU A C 1
ATOM 1468 O O . GLU A 1 190 ? -11.499 3.377 8.657 1.00 83.44 190 GLU A O 1
ATOM 1473 N N . SER A 1 191 ? -11.547 5.584 8.287 1.00 80.69 191 SER A N 1
ATOM 1474 C CA . SER A 1 191 ? -12.844 5.802 8.945 1.00 80.69 191 SER A CA 1
ATOM 1475 C C . SER A 1 191 ? -13.988 5.085 8.223 1.00 80.69 191 SER A C 1
ATOM 1477 O O . SER A 1 191 ? -14.881 4.517 8.859 1.00 80.69 191 SER A O 1
ATOM 1479 N N . ILE A 1 192 ? -13.943 5.059 6.887 1.00 80.12 192 ILE A N 1
ATOM 1480 C CA . ILE A 1 192 ? -14.885 4.299 6.058 1.00 80.12 192 ILE A CA 1
ATOM 1481 C C . ILE A 1 192 ? -14.655 2.797 6.234 1.00 80.12 192 ILE A C 1
ATOM 1483 O O . ILE A 1 192 ? -15.612 2.056 6.450 1.00 80.12 192 ILE A O 1
ATOM 1487 N N . ALA A 1 193 ? -13.401 2.335 6.182 1.00 77.62 193 ALA A N 1
ATOM 1488 C CA . ALA A 1 193 ? -13.061 0.927 6.403 1.00 77.62 193 ALA A CA 1
ATOM 1489 C C . ALA A 1 193 ? -13.461 0.446 7.806 1.00 77.62 193 ALA A C 1
ATOM 1491 O O . ALA A 1 193 ? -13.810 -0.717 7.996 1.00 77.62 193 ALA A O 1
ATOM 1492 N N . ALA A 1 194 ? -13.467 1.350 8.783 1.00 77.31 194 ALA A N 1
ATOM 1493 C CA . ALA A 1 194 ? -13.935 1.100 10.131 1.00 77.31 194 ALA A CA 1
ATOM 1494 C C . ALA A 1 194 ? -15.458 0.973 10.269 1.00 77.31 194 ALA A C 1
ATOM 1496 O O . ALA A 1 194 ? -15.923 0.578 11.336 1.00 77.31 194 ALA A O 1
ATOM 1497 N N . GLY A 1 195 ? -16.230 1.296 9.227 1.00 80.25 195 GLY A N 1
ATOM 1498 C CA . GLY A 1 195 ? -17.689 1.236 9.259 1.00 80.25 195 GLY A CA 1
ATOM 1499 C C . GLY A 1 195 ? -18.323 2.239 10.225 1.00 80.25 195 GLY A C 1
ATOM 1500 O O . GLY A 1 195 ? -19.499 2.090 10.553 1.00 80.25 195 GLY A O 1
ATOM 1501 N N . LEU A 1 196 ? -17.575 3.262 10.664 1.00 83.25 196 LEU A N 1
ATOM 1502 C CA . LEU A 1 196 ? -18.035 4.251 11.651 1.00 83.25 196 LEU A CA 1
ATOM 1503 C C . LEU A 1 196 ? -19.315 4.965 11.205 1.00 83.25 196 LEU A C 1
ATOM 1505 O O . LEU A 1 196 ? -20.142 5.339 12.029 1.00 83.25 196 LEU A O 1
ATOM 1509 N N . PHE A 1 197 ? -19.494 5.114 9.892 1.00 85.81 197 PHE A N 1
ATOM 1510 C CA . PHE A 1 197 ? -20.626 5.807 9.279 1.00 85.81 197 PHE A CA 1
ATOM 1511 C C . PHE A 1 197 ? -21.588 4.853 8.551 1.00 85.81 197 PHE A C 1
ATOM 1513 O O . PHE A 1 197 ? -22.367 5.276 7.698 1.00 85.81 197 PHE A O 1
ATOM 1520 N N . GLY A 1 198 ? -21.541 3.560 8.886 1.00 82.88 198 GLY A N 1
ATOM 1521 C CA . GLY A 1 198 ? -22.358 2.517 8.272 1.00 82.88 198 GLY A CA 1
ATOM 1522 C C . GLY A 1 198 ? -21.715 1.860 7.041 1.00 82.88 198 GLY A C 1
ATOM 1523 O O . GLY A 1 198 ? -20.581 2.166 6.673 1.00 82.88 198 GLY A O 1
ATOM 1524 N N . PRO A 1 199 ? -22.433 0.926 6.387 1.00 74.75 199 PRO A N 1
ATOM 1525 C CA . PRO A 1 199 ? -21.890 0.109 5.297 1.00 74.75 199 PRO A CA 1
ATOM 1526 C C . PRO A 1 199 ? -21.714 0.874 3.977 1.00 74.75 199 PRO A C 1
ATOM 1528 O O . PRO A 1 199 ? -21.157 0.343 3.018 1.00 74.75 199 PRO A O 1
ATOM 1531 N N . THR A 1 200 ? -22.246 2.091 3.867 1.00 78.62 200 THR A N 1
ATOM 1532 C CA . THR A 1 200 ? -22.161 2.907 2.653 1.00 78.62 200 THR A CA 1
ATOM 1533 C C . THR A 1 200 ? -22.132 4.379 3.030 1.00 78.62 200 THR A C 1
ATOM 1535 O O . THR A 1 200 ? -23.041 4.862 3.700 1.00 78.62 200 THR A O 1
ATOM 1538 N N . VAL A 1 201 ? -21.119 5.096 2.542 1.00 82.69 201 VAL A N 1
ATOM 1539 C CA . VAL A 1 201 ? -21.022 6.556 2.642 1.00 82.69 201 VAL A CA 1
ATOM 1540 C C . VAL A 1 201 ? -21.210 7.144 1.248 1.00 82.69 201 VAL A C 1
ATOM 1542 O O . VAL A 1 201 ? -20.486 6.803 0.315 1.00 82.69 201 VAL A O 1
ATOM 1545 N N . GLU A 1 202 ? -22.215 8.004 1.079 1.00 85.75 202 GLU A N 1
ATOM 1546 C CA . GLU A 1 202 ? -22.447 8.678 -0.201 1.00 85.75 202 GLU A CA 1
ATOM 1547 C C . GLU A 1 202 ? -21.327 9.680 -0.513 1.00 85.75 202 GLU A C 1
ATOM 1549 O O . GLU A 1 202 ? -20.943 10.465 0.351 1.00 85.75 202 GLU A O 1
ATOM 1554 N N . ALA A 1 203 ? -20.888 9.737 -1.776 1.00 82.62 203 ALA A N 1
ATOM 1555 C CA . ALA A 1 203 ? -19.794 10.610 -2.219 1.00 82.62 203 ALA A CA 1
ATOM 1556 C C . ALA A 1 203 ? -19.981 12.088 -1.820 1.00 82.62 203 ALA A C 1
ATOM 1558 O O . ALA A 1 203 ? -19.039 12.741 -1.389 1.00 82.62 203 ALA A O 1
ATOM 1559 N N . LYS A 1 204 ? -21.220 12.601 -1.881 1.00 88.38 204 LYS A N 1
ATOM 1560 C CA . LYS A 1 204 ? -21.563 13.987 -1.502 1.00 88.38 204 LYS A CA 1
ATOM 1561 C C . LYS A 1 204 ? -21.330 14.315 -0.017 1.00 88.38 204 LYS A C 1
ATOM 1563 O O . LYS A 1 204 ? -21.418 15.477 0.366 1.00 88.38 204 LYS A O 1
ATOM 1568 N N . ASN A 1 205 ? -21.129 13.297 0.821 1.00 89.06 205 ASN A N 1
ATOM 1569 C CA . ASN A 1 205 ? -20.948 13.434 2.263 1.00 89.06 205 ASN A CA 1
ATOM 1570 C C . ASN A 1 205 ? -19.489 13.230 2.704 1.00 89.06 205 ASN A C 1
ATOM 1572 O O . ASN A 1 205 ? -19.212 13.471 3.874 1.00 89.06 205 ASN A O 1
ATOM 1576 N N . LEU A 1 206 ? -18.575 12.808 1.818 1.00 79.88 206 LEU A N 1
ATOM 1577 C CA . LEU A 1 206 ? -17.184 12.491 2.183 1.00 79.88 206 LEU A CA 1
ATOM 1578 C C . LEU A 1 206 ? -16.459 13.698 2.788 1.00 79.88 206 LEU A C 1
ATOM 1580 O O . LEU A 1 206 ? -15.879 13.590 3.863 1.00 79.88 206 LEU A O 1
ATOM 1584 N N . GLU A 1 207 ? -16.638 14.880 2.192 1.00 79.94 207 GLU A N 1
ATOM 1585 C CA . GLU A 1 207 ? -16.071 16.145 2.688 1.00 79.94 207 GLU A CA 1
ATOM 1586 C C . GLU A 1 207 ? -16.538 16.523 4.110 1.00 79.94 207 GLU A C 1
ATOM 1588 O O . GLU A 1 207 ? -15.958 17.405 4.736 1.00 79.94 207 GLU A O 1
ATOM 1593 N N . ARG A 1 208 ? -17.587 15.879 4.648 1.00 86.62 208 ARG A N 1
ATOM 1594 C CA . ARG A 1 208 ? -18.107 16.144 6.001 1.00 86.62 208 ARG A CA 1
ATOM 1595 C C . ARG A 1 208 ? -17.465 15.289 7.092 1.00 86.62 208 ARG A C 1
ATOM 1597 O O . ARG A 1 208 ? -17.691 15.586 8.260 1.00 86.62 208 ARG A O 1
ATOM 1604 N N . ILE A 1 209 ? -16.722 14.236 6.739 1.00 82.75 209 ILE A N 1
ATOM 1605 C CA . ILE A 1 209 ? -16.005 13.397 7.717 1.00 82.75 209 ILE A CA 1
ATOM 1606 C C . ILE A 1 209 ? -14.878 14.206 8.382 1.00 82.75 209 ILE A C 1
ATOM 1608 O O . ILE A 1 209 ? -14.590 14.006 9.561 1.00 82.75 209 ILE A O 1
ATOM 1612 N N . GLY A 1 210 ? -14.324 15.179 7.651 1.00 76.69 210 GLY A N 1
ATOM 1613 C CA . GLY A 1 210 ? -13.239 16.041 8.105 1.00 76.69 210 GLY A CA 1
ATOM 1614 C C . GLY A 1 210 ? -11.878 15.348 8.074 1.00 76.69 210 GLY A C 1
ATOM 1615 O O . GLY A 1 210 ? -11.761 14.163 7.770 1.00 76.69 210 GLY A O 1
ATOM 1616 N N . ASP A 1 211 ? -10.839 16.109 8.411 1.00 68.38 211 ASP A N 1
ATOM 1617 C CA . ASP A 1 211 ? -9.449 15.637 8.388 1.00 68.38 211 ASP A CA 1
ATOM 1618 C C . ASP A 1 211 ? -9.047 14.885 9.664 1.00 68.38 211 ASP A C 1
ATOM 1620 O O . ASP A 1 211 ? -7.953 14.341 9.746 1.00 68.38 211 ASP A O 1
ATOM 1624 N N . LEU A 1 212 ? -9.904 14.878 10.689 1.00 73.50 212 LEU A N 1
ATOM 1625 C CA . LEU A 1 212 ? -9.659 14.215 11.964 1.00 73.50 212 LEU A CA 1
ATOM 1626 C C . LEU A 1 212 ? -10.969 13.657 12.518 1.00 73.50 212 LEU A C 1
ATOM 1628 O O . LEU A 1 212 ? -11.892 14.407 12.828 1.00 73.50 212 LEU A O 1
ATOM 1632 N N . VAL A 1 213 ? -11.007 12.342 12.721 1.00 80.88 213 VAL A N 1
ATOM 1633 C CA . VAL A 1 213 ? -12.084 11.673 13.454 1.00 80.88 213 VAL A CA 1
ATOM 1634 C C . VAL A 1 213 ? -11.561 11.320 14.840 1.00 80.88 213 VAL A C 1
ATOM 1636 O O . VAL A 1 213 ? -10.659 10.495 14.980 1.00 80.88 213 VAL A O 1
ATOM 1639 N N . VAL A 1 214 ? -12.113 11.957 15.873 1.00 82.62 214 VAL A N 1
ATOM 1640 C CA . VAL A 1 214 ? -11.763 11.672 17.269 1.00 82.62 214 VAL A CA 1
ATOM 1641 C C . VAL A 1 214 ? -12.949 11.014 17.950 1.00 82.62 214 VAL A C 1
ATOM 1643 O O . VAL A 1 214 ? -14.039 11.576 18.006 1.00 82.62 214 VAL A O 1
ATOM 1646 N N . ILE A 1 215 ? -12.716 9.825 18.493 1.00 84.31 215 ILE A N 1
ATOM 1647 C CA . ILE A 1 215 ? -13.698 9.072 19.266 1.00 84.31 215 ILE A CA 1
ATOM 1648 C C . ILE A 1 215 ? -13.205 9.078 20.709 1.00 84.31 215 ILE A C 1
ATOM 1650 O O . ILE A 1 215 ? -12.138 8.536 21.007 1.00 84.31 215 ILE A O 1
ATOM 1654 N N . ALA A 1 216 ? -13.949 9.738 21.595 1.00 83.25 216 ALA A N 1
ATOM 1655 C CA . ALA A 1 216 ? -13.636 9.724 23.017 1.00 83.25 216 ALA A CA 1
ATOM 1656 C C . ALA A 1 216 ? -13.791 8.299 23.569 1.00 83.25 216 ALA A C 1
ATOM 1658 O O . ALA A 1 216 ? -14.755 7.607 23.245 1.00 83.25 216 ALA A O 1
ATOM 1659 N N . ASN A 1 217 ? -12.836 7.863 24.392 1.00 75.94 217 ASN A N 1
ATOM 1660 C CA . ASN A 1 217 ? -12.890 6.562 25.053 1.00 75.94 217 ASN A CA 1
ATOM 1661 C C . ASN A 1 217 ? -13.394 6.696 26.495 1.00 75.94 217 ASN A C 1
ATOM 1663 O O . ASN A 1 217 ? -13.192 7.718 27.158 1.00 75.94 217 ASN A O 1
ATOM 1667 N N . ASP A 1 218 ? -13.999 5.618 26.990 1.00 79.00 218 ASP A N 1
ATOM 1668 C CA . ASP A 1 218 ? -14.493 5.474 28.358 1.00 79.00 218 ASP A CA 1
ATOM 1669 C C . ASP A 1 218 ? -15.511 6.551 28.769 1.00 79.00 218 ASP A C 1
ATOM 1671 O O . ASP A 1 218 ? -16.615 6.607 28.238 1.00 79.00 218 ASP A O 1
ATOM 1675 N N . LYS A 1 219 ? -15.177 7.370 29.771 1.00 80.31 219 LYS A N 1
ATOM 1676 C CA . LYS A 1 219 ? -16.055 8.404 30.346 1.00 80.31 219 LYS A CA 1
ATOM 1677 C C . LYS A 1 219 ? -15.610 9.814 29.961 1.00 80.31 219 LYS A C 1
ATOM 1679 O O . LYS A 1 219 ? -15.874 10.763 30.697 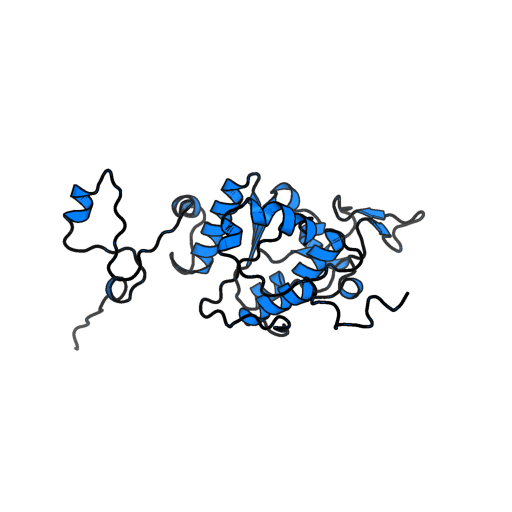1.00 80.31 219 LYS A O 1
ATOM 1684 N N . LEU A 1 220 ? -14.866 9.937 28.867 1.00 85.62 220 LEU A N 1
ATOM 1685 C CA . LEU A 1 220 ? -14.401 11.219 28.357 1.00 85.62 220 LEU A CA 1
ATOM 1686 C C . LEU A 1 220 ? -15.380 11.760 27.322 1.00 85.62 220 LEU A C 1
ATOM 1688 O O . LEU A 1 220 ? -16.017 11.011 26.589 1.00 85.62 220 LEU A O 1
ATOM 1692 N N . ILE A 1 221 ? -15.454 13.083 27.251 1.00 86.94 221 ILE A N 1
ATOM 1693 C CA . ILE A 1 221 ? -16.178 13.814 26.217 1.00 86.94 221 ILE A CA 1
ATOM 1694 C C . ILE A 1 221 ? -15.211 14.791 25.560 1.00 86.94 221 ILE A C 1
ATOM 1696 O O . ILE A 1 221 ? -14.266 15.265 26.195 1.00 86.94 221 ILE A O 1
ATOM 1700 N N . LEU A 1 222 ? -15.440 15.080 24.284 1.00 86.50 222 LEU A N 1
ATOM 1701 C CA . LEU A 1 222 ? -14.725 16.131 23.573 1.00 86.50 222 LEU A CA 1
ATOM 1702 C C . LEU A 1 222 ? -15.591 17.376 23.576 1.00 86.50 222 LEU A C 1
ATOM 1704 O O . LEU A 1 222 ? -16.785 17.308 23.287 1.00 86.50 222 LEU A O 1
ATOM 1708 N N . VAL A 1 223 ? -14.974 18.495 23.925 1.00 88.38 223 VAL A N 1
ATOM 1709 C CA . VAL A 1 223 ? -15.651 19.773 24.080 1.00 88.38 223 VAL A CA 1
ATOM 1710 C C . VAL A 1 223 ? -14.910 20.796 23.235 1.00 88.38 223 VAL A C 1
ATOM 1712 O O . VAL A 1 223 ? -13.683 20.891 23.289 1.00 88.38 223 VAL A O 1
ATOM 1715 N N . GLU A 1 224 ? -15.657 21.541 22.432 1.00 88.19 224 GLU A N 1
ATOM 1716 C CA . GLU A 1 224 ? -15.142 22.707 21.729 1.00 88.19 224 GLU A CA 1
ATOM 1717 C C . GLU A 1 224 ? -14.912 23.818 22.762 1.00 88.19 224 GLU A C 1
ATOM 1719 O O . GLU A 1 224 ? -15.878 24.220 23.416 1.00 88.19 224 GLU A O 1
ATOM 1724 N N . PRO A 1 225 ? -13.683 24.351 22.910 1.00 89.62 225 PRO A N 1
ATOM 1725 C CA . PRO A 1 225 ? -13.381 25.338 23.950 1.00 89.62 225 PRO A CA 1
ATOM 1726 C C . PRO A 1 225 ? -14.330 26.544 23.935 1.00 89.62 225 PRO A C 1
ATOM 1728 O O . PRO A 1 225 ? -14.816 26.975 24.976 1.00 89.62 225 PRO A O 1
ATOM 1731 N N . ASP A 1 226 ? -14.683 27.031 22.744 1.00 93.62 226 ASP A N 1
ATOM 1732 C CA . ASP A 1 226 ? -15.565 28.192 22.572 1.00 93.62 226 ASP A CA 1
ATOM 1733 C C . ASP A 1 226 ? -17.049 27.896 22.871 1.00 93.62 226 ASP A C 1
ATOM 1735 O O . ASP A 1 226 ? -17.875 28.811 22.910 1.00 93.62 226 ASP A O 1
ATOM 1739 N N . ARG A 1 227 ? -17.420 26.623 23.056 1.00 86.25 227 ARG A N 1
ATOM 1740 C CA . ARG A 1 227 ? -18.793 26.167 23.339 1.00 86.25 227 ARG A CA 1
ATOM 1741 C C . ARG A 1 227 ? -18.895 25.356 24.629 1.00 86.25 227 ARG A C 1
ATOM 1743 O O . ARG A 1 227 ? -19.924 24.719 24.851 1.00 86.25 227 ARG A O 1
ATOM 1750 N N . GLU A 1 228 ? -17.873 25.402 25.479 1.00 90.31 228 GLU A N 1
ATOM 1751 C CA . GLU A 1 228 ? -17.776 24.576 26.683 1.00 90.31 228 GLU A CA 1
ATOM 1752 C C . GLU A 1 228 ? -19.001 24.707 27.594 1.00 90.31 228 GLU A C 1
ATOM 1754 O O . GLU A 1 228 ? -19.612 23.699 27.941 1.00 90.31 228 GLU A O 1
ATOM 1759 N N . GLU A 1 229 ? -19.426 25.933 27.906 1.00 89.81 229 GLU A N 1
ATOM 1760 C CA . GLU A 1 229 ? -20.585 26.180 28.776 1.00 89.81 229 GLU A CA 1
ATOM 1761 C C . GLU A 1 229 ? -21.873 25.543 28.225 1.00 89.81 229 GLU A C 1
ATOM 1763 O O . GLU A 1 229 ? -22.643 24.935 28.966 1.00 89.81 229 GLU A O 1
ATOM 1768 N N . LEU A 1 230 ? -22.087 25.635 26.908 1.00 88.69 230 LEU A N 1
ATOM 1769 C CA . LEU A 1 230 ? -23.257 25.066 26.236 1.00 88.69 230 LEU A CA 1
ATOM 1770 C C . LEU A 1 230 ? -23.208 23.537 26.202 1.00 88.69 230 LEU A C 1
ATOM 1772 O O . LEU A 1 230 ? -24.230 22.888 26.415 1.00 88.69 230 LEU A O 1
ATOM 1776 N N . GLN A 1 231 ? -22.040 22.965 25.909 1.00 87.12 231 GLN A N 1
ATOM 1777 C CA . GLN A 1 231 ? -21.873 21.520 25.784 1.00 87.12 231 GLN A CA 1
ATOM 1778 C C . GLN A 1 231 ? -21.945 20.847 27.159 1.00 87.12 231 GLN A C 1
ATOM 1780 O O . GLN A 1 231 ? -22.685 19.881 27.310 1.00 87.12 231 GLN A O 1
ATOM 1785 N N . LEU A 1 232 ? -21.287 21.396 28.184 1.00 88.75 232 LEU A N 1
ATOM 1786 C CA . LEU A 1 232 ? -21.319 20.859 29.551 1.00 88.75 232 LEU A CA 1
ATOM 1787 C C . LEU A 1 232 ? -22.668 21.040 30.264 1.00 88.75 232 LEU A C 1
ATOM 1789 O O . LEU A 1 232 ? -22.913 20.393 31.281 1.00 88.75 232 LEU A O 1
ATOM 1793 N N . ALA A 1 233 ? -23.560 21.892 29.750 1.00 90.94 233 ALA A N 1
ATOM 1794 C CA . ALA A 1 233 ? -24.924 22.012 30.263 1.00 90.94 233 ALA A CA 1
ATOM 1795 C C . ALA A 1 233 ? -25.816 20.802 29.910 1.00 90.94 233 ALA A C 1
ATOM 1797 O O . ALA A 1 233 ? -26.918 20.669 30.450 1.00 90.94 233 ALA A O 1
ATOM 1798 N N . MET A 1 234 ? -25.379 19.924 29.000 1.00 84.81 234 MET A N 1
ATOM 1799 C CA . MET A 1 234 ? -26.124 18.727 28.615 1.00 84.81 234 MET A CA 1
ATOM 1800 C C . MET A 1 234 ? -26.054 17.652 29.711 1.00 84.81 234 MET A C 1
ATOM 1802 O O . MET A 1 234 ? -24.997 17.346 30.247 1.00 84.81 234 MET A O 1
ATOM 1806 N N . VAL A 1 235 ? -27.195 17.026 30.023 1.00 85.31 235 VAL A N 1
ATOM 1807 C CA . VAL A 1 235 ? -27.274 15.952 31.040 1.00 85.31 235 VAL A CA 1
ATOM 1808 C C . VAL A 1 235 ? -26.563 14.669 30.580 1.00 85.31 235 VAL A C 1
ATOM 1810 O O . VAL A 1 235 ? -26.145 13.861 31.406 1.00 85.31 235 VAL A O 1
ATOM 1813 N N . GLY A 1 236 ? -26.420 14.474 29.268 1.00 83.56 236 GLY A N 1
ATOM 1814 C CA . GLY A 1 236 ? -25.730 13.334 28.677 1.00 83.56 236 GLY A CA 1
ATOM 1815 C C . GLY A 1 236 ? -25.046 13.714 27.370 1.00 83.56 236 GLY A C 1
ATOM 1816 O O . GLY A 1 236 ? -25.529 14.579 26.639 1.00 83.56 236 GLY A O 1
ATOM 1817 N N . HIS A 1 237 ? -23.935 13.041 27.091 1.00 85.62 237 HIS A N 1
ATOM 1818 C CA . HIS A 1 237 ? -23.157 13.181 25.868 1.00 85.62 237 HIS A CA 1
ATOM 1819 C C . HIS A 1 237 ? -23.113 11.841 25.143 1.00 85.62 237 HIS A C 1
ATOM 1821 O O . HIS A 1 237 ? -23.059 10.790 25.779 1.00 85.62 237 HIS A O 1
ATOM 1827 N N . HIS A 1 238 ? -23.136 11.900 23.819 1.00 84.44 238 HIS A N 1
ATOM 1828 C CA . HIS A 1 238 ? -22.977 10.752 22.940 1.00 84.44 238 HIS A CA 1
ATOM 1829 C C . HIS A 1 238 ? -22.126 11.159 21.733 1.00 84.44 238 HIS A C 1
ATOM 1831 O O . HIS A 1 238 ? -21.977 12.348 21.441 1.00 84.44 238 HIS A O 1
ATOM 1837 N N . GLY A 1 239 ? -21.635 10.181 20.984 1.00 83.88 239 GLY A N 1
ATOM 1838 C CA . GLY A 1 239 ? -20.794 10.392 19.800 1.00 83.88 239 GLY A CA 1
ATOM 1839 C C . GLY A 1 239 ? -19.590 9.454 19.753 1.00 83.88 239 GLY A C 1
ATOM 1840 O O . GLY A 1 239 ? -18.830 9.485 18.789 1.00 83.88 239 GLY A O 1
ATOM 1841 N N . GLY A 1 240 ? -19.421 8.628 20.786 1.00 85.81 240 GLY A N 1
ATOM 1842 C CA . GLY A 1 240 ? -18.503 7.509 20.828 1.00 85.81 240 GLY A CA 1
ATOM 1843 C C . GLY A 1 240 ? -19.099 6.214 20.270 1.00 85.81 240 GLY A C 1
ATOM 1844 O O . GLY A 1 240 ? -20.163 6.183 19.651 1.00 85.81 240 GLY A O 1
ATOM 1845 N N . ILE A 1 241 ? -18.370 5.121 20.494 1.00 84.94 241 ILE A N 1
ATOM 1846 C CA . ILE A 1 241 ? -18.700 3.770 20.005 1.00 84.94 241 ILE A CA 1
ATOM 1847 C C . ILE A 1 241 ? -18.963 2.782 21.149 1.00 84.94 241 ILE A C 1
ATOM 1849 O O . ILE A 1 241 ? -18.984 1.570 20.936 1.00 84.94 241 ILE A O 1
ATOM 1853 N N . SER A 1 242 ? -19.108 3.277 22.381 1.00 86.12 242 SER A N 1
ATOM 1854 C CA . SER A 1 242 ? -19.325 2.419 23.542 1.00 86.12 242 SER A CA 1
ATOM 1855 C C . SER A 1 242 ? -20.722 1.788 23.513 1.00 86.12 242 SER A C 1
ATOM 1857 O O . SER A 1 242 ? -21.675 2.362 22.978 1.00 86.12 242 SER A O 1
ATOM 1859 N N . ALA A 1 243 ? -20.873 0.609 24.127 1.00 84.75 243 ALA A N 1
ATOM 1860 C CA . ALA A 1 243 ? -22.180 -0.046 24.249 1.00 84.75 243 ALA A CA 1
ATOM 1861 C C . ALA A 1 243 ? -23.201 0.861 24.962 1.00 84.75 243 ALA A C 1
ATOM 1863 O O . ALA A 1 243 ? -24.351 0.952 24.547 1.00 84.75 243 ALA A O 1
ATOM 1864 N N . ALA A 1 244 ? -22.751 1.613 25.974 1.00 84.50 244 ALA A N 1
ATOM 1865 C CA . ALA A 1 244 ? -23.586 2.556 26.716 1.00 84.50 244 ALA A CA 1
ATOM 1866 C C . ALA A 1 244 ? -24.146 3.703 25.852 1.00 84.50 244 ALA A C 1
ATOM 1868 O O . ALA A 1 244 ? -25.196 4.246 26.184 1.00 84.50 244 ALA A O 1
ATOM 1869 N N . GLU A 1 245 ? -23.460 4.075 24.767 1.00 86.69 245 GLU A N 1
ATOM 1870 C CA . GLU A 1 245 ? -23.905 5.126 23.843 1.00 86.69 245 GLU A CA 1
ATOM 1871 C C . GLU A 1 245 ? -24.701 4.588 22.650 1.00 86.69 245 GLU A C 1
ATOM 1873 O O . GLU A 1 245 ? -25.527 5.309 22.094 1.00 86.69 245 GLU A O 1
ATOM 1878 N N . THR A 1 246 ? -24.438 3.348 22.225 1.00 87.12 246 THR A N 1
ATOM 1879 C CA . THR A 1 246 ? -24.921 2.817 20.938 1.00 87.12 246 THR A CA 1
ATOM 1880 C C . THR A 1 246 ? -26.064 1.809 21.060 1.00 87.12 246 THR A C 1
ATOM 1882 O O . THR A 1 246 ? -26.819 1.633 20.102 1.00 87.12 246 THR A O 1
ATOM 1885 N N . GLU A 1 247 ? -26.245 1.157 22.212 1.00 89.62 247 GLU A N 1
ATOM 1886 C CA . GLU A 1 247 ? -27.326 0.190 22.409 1.00 89.62 247 GLU A CA 1
ATOM 1887 C C . GLU A 1 247 ? -28.667 0.891 22.673 1.00 89.62 247 GLU A C 1
ATOM 1889 O O . GLU A 1 247 ? -28.868 1.550 23.692 1.00 89.62 247 GLU A O 1
ATOM 1894 N N . ILE A 1 248 ? -29.625 0.709 21.759 1.00 88.69 248 ILE A N 1
ATOM 1895 C CA . ILE A 1 248 ? -30.986 1.241 21.889 1.00 88.69 248 ILE A CA 1
ATOM 1896 C C . ILE A 1 248 ? -31.953 0.070 22.104 1.00 88.69 248 ILE A C 1
ATOM 1898 O O . ILE A 1 248 ? -32.106 -0.763 21.204 1.00 88.69 248 ILE A O 1
ATOM 1902 N N . PRO A 1 249 ? -32.639 -0.023 23.258 1.00 92.06 249 PRO A N 1
ATOM 1903 C CA . PRO A 1 249 ? -33.574 -1.111 23.502 1.00 92.06 249 PRO A CA 1
ATOM 1904 C C . PRO A 1 249 ? -34.840 -0.946 22.653 1.00 92.06 249 PRO A C 1
ATOM 1906 O O . PRO A 1 249 ? -35.533 0.069 22.730 1.00 92.06 249 PRO A O 1
ATOM 1909 N N . LEU A 1 250 ? -35.185 -1.982 21.885 1.00 89.31 250 LEU A N 1
ATOM 1910 C CA . LEU A 1 250 ? -36.489 -2.098 21.234 1.00 89.31 250 LEU A CA 1
ATOM 1911 C C . LEU A 1 250 ? -37.443 -2.875 22.145 1.00 89.31 250 LEU A C 1
ATOM 1913 O O . LEU A 1 250 ? -37.265 -4.070 22.373 1.00 89.31 250 LEU A O 1
ATOM 1917 N N . LEU A 1 251 ? -38.479 -2.201 22.639 1.00 90.12 251 LEU A N 1
ATOM 1918 C CA . LEU A 1 251 ? -39.540 -2.820 23.428 1.00 90.12 251 LEU A CA 1
ATOM 1919 C C . LEU A 1 251 ? -40.763 -3.041 22.538 1.00 90.12 251 LEU A C 1
ATOM 1921 O O . LEU A 1 251 ? -41.240 -2.112 21.889 1.00 90.12 251 LEU A O 1
ATOM 1925 N N . MET A 1 252 ? -41.273 -4.269 22.514 1.00 86.44 252 MET A N 1
ATOM 1926 C CA . MET A 1 252 ? -42.511 -4.615 21.820 1.00 86.44 252 MET A CA 1
ATOM 1927 C C . MET A 1 252 ? -43.510 -5.177 22.823 1.00 86.44 252 MET A C 1
ATOM 1929 O O . MET A 1 252 ? -43.155 -5.989 23.678 1.00 86.44 252 MET A O 1
ATOM 1933 N N . GLU A 1 253 ? -44.761 -4.743 22.710 1.00 86.88 253 GLU A N 1
ATOM 1934 C CA . GLU A 1 253 ? -45.863 -5.295 23.491 1.00 86.88 253 GLU A CA 1
ATOM 1935 C C . GLU A 1 253 ? -46.105 -6.752 23.072 1.00 86.88 253 GLU A C 1
ATOM 1937 O O . GLU A 1 253 ? -46.268 -7.050 21.886 1.00 86.88 253 GLU A O 1
ATOM 1942 N N . GLN A 1 254 ? -46.115 -7.668 24.041 1.00 77.50 254 GLN A N 1
ATOM 1943 C CA . GLN A 1 254 ? -46.526 -9.046 23.793 1.00 77.50 254 GLN A CA 1
ATOM 1944 C C . GLN A 1 254 ? -48.047 -9.073 23.610 1.00 77.50 254 GLN A C 1
ATOM 1946 O O . GLN A 1 254 ? -48.781 -8.709 24.527 1.00 77.50 254 GLN A O 1
ATOM 1951 N N . ARG A 1 255 ? -48.502 -9.483 22.424 1.00 67.50 255 ARG A N 1
ATOM 1952 C CA . ARG A 1 255 ? -49.909 -9.813 22.164 1.00 67.50 255 ARG A CA 1
ATOM 1953 C C . ARG A 1 255 ? -50.175 -11.287 22.409 1.00 67.50 255 ARG A C 1
ATOM 1955 O O . ARG A 1 255 ? -49.286 -12.095 22.057 1.00 67.50 255 ARG A O 1
#